Protein AF-A0A3P6TNL3-F1 (afdb_monomer)

Foldseek 3Di:
DVVVVVVVVVVVVVVVVVVVVVVVVVVVVVVVVVVLVVLVVVLVVLLVVLLVVLVVLLVLLQDPDCDPALVRLVVSLVVLVVSVVVLVVCVVSLVVSVVSLVVCVVVVRPCNVVSVVSNVVSVVSNVSSVVSSVVSNVSSVLSNLVNVLVVLLVVLLVVLVVLLVVLVVLVPDDCVPPALVRLVVSLVVLVVSVVVLVVSVVVLVVSLVSLVVSCVVPVVCNVVSVVSNVSSVVSSVVSVVSSVVSNVVSVLSNLVNVLVVVLVVVVVVVVVLVCVLVVDDDDPDPVVVVVNVVVVVVSVVVVVVCPVVLVVSLVSLVVCLVVVPPVNVVSVVSSD

pLDDT: mean 92.01, std 8.08, range [50.72, 98.56]

InterPro domains:
  IPR002017 Spectrin repeat [PF00435] (39-140)
  IPR002017 Spectrin repeat [PF00435] (145-251)
  IPR002017 Spectrin repeat [PF00435] (256-335)
  IPR018159 Spectrin/alpha-actinin [SM00150] (41-141)
  IPR018159 Spectrin/alpha-actinin [SM00150] (147-251)
  IPR018159 Spectrin/alpha-actinin [SM00150] (257-336)
  IPR018159 Spectrin/alpha-actinin [cd00176] (39-251)
  IPR018159 Spectrin/alpha-actinin [cd00176] (256-335)

Solvent-accessible surface area (backbone atoms only — not comparable to full-atom values): 18086 Å² total; per-residue (Å²): 112,71,73,60,53,53,52,52,51,52,57,49,48,56,52,49,54,52,53,49,51,50,49,52,50,51,52,51,50,51,50,51,54,51,53,51,50,53,51,49,54,51,51,51,50,56,48,51,64,47,46,56,52,44,52,59,49,32,59,66,24,68,53,85,82,48,55,94,44,46,68,50,20,51,54,51,46,59,58,46,51,51,54,54,53,53,51,63,62,42,51,62,56,53,53,50,52,51,52,52,47,52,54,43,50,73,69,66,40,97,58,40,71,59,52,50,50,55,52,50,53,48,51,50,50,54,50,52,36,53,50,38,38,51,51,38,52,52,49,42,56,47,44,43,52,51,34,47,49,49,51,56,48,50,57,48,47,53,52,48,51,56,48,39,55,50,50,53,50,62,61,66,55,86,57,93,83,57,51,54,70,57,46,53,53,50,51,53,53,47,53,54,50,56,60,60,46,54,63,50,58,51,48,51,56,48,51,43,52,48,39,55,52,47,27,68,78,38,64,91,48,30,70,63,41,51,51,56,39,47,54,51,53,50,54,51,48,52,41,53,54,49,53,49,54,42,51,55,50,50,54,54,51,41,56,50,38,51,52,54,49,52,51,52,54,51,51,50,49,51,52,48,52,51,48,57,69,69,68,62,75,86,59,94,46,71,69,48,47,53,52,50,51,52,53,50,51,52,51,51,52,53,54,58,68,46,43,65,56,54,54,47,52,45,50,50,46,52,50,46,41,72,73,64,42,95,57,34,68,65,46,50,70,71,63,108

Nearest PDB structures (foldseek):
  3edv-assembly1_A  TM=7.751E-01  e=3.351E-13  Homo sapiens
  1u4q-assembly2_B  TM=7.741E-01  e=4.642E-09  Gallus gallus
  1cun-assembly1_C  TM=8.700E-01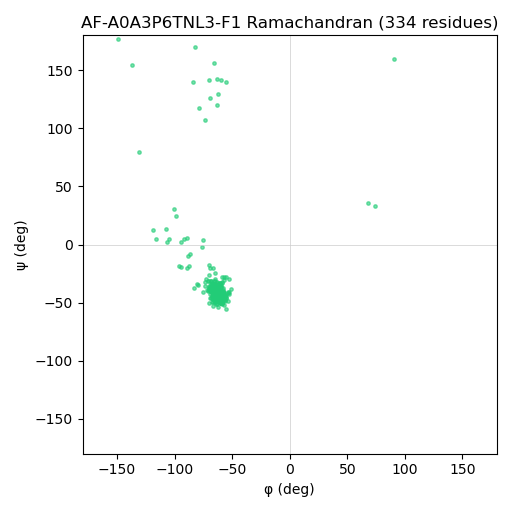  e=7.268E-08  Gallus gallus
  1u5p-assembly1_A  TM=8.954E-01  e=2.065E-06  Gallus gallus
  5j4o-assembly1_A  TM=6.747E-01  e=7.194E-07  Homo sapiens

Organism: Cylicostephanus goldi (NCBI:txid71465)

Radius of gyration: 51.16 Å; Cα contacts (8 Å, |Δi|>4): 168; chains: 1; bounding box: 102×30×184 Å

Secondary structure (DSSP, 8-state):
-HHHHHHHHHHHHHHHHHHHHHHHHHHHHHHHHHHHHHHHHHHHHHHHHHHHHHHHHHHHHT-----SSHHHHHHHHHHHHHHHHHHHHHHHHHHHHHHHHHHHHHTT-TTHHHHHHHHHHHHHHHHHHHHHHHHHHHHHHHHHHHHHHHHHHHHHHHHHHHHHHHHHHHHT---TT--HHHHHHHHHHHHHHHHHHHHHHHHHHHHHHHHHHHHHH-GGGHHHHHHHHHHHHHHHHHHHHHHHHHHHHHHHHHHHHHHHHHHHHHHHHHHHHHHHHHHPPPPSSHHHHHHHHHHHHHHHHHHHHHHHHHHHHHHHHHHHHHTT-TTHHHHHHHH-

Sequence (336 aa):
QDHQNANQIAARQVKLESAYADLVKECNRRRTQLVDAGRYHRFVRQVDDLSDWLHDKEHLASSEDYGRDLEDCVQLTEKFETVVRELAAAGERVAAVQRAQEELLRSGHPYAASIRAKGTDLNSLWTSVNEAATERQQALAGARQVHRFDQEADETLNWLGDKEATGVAMENEDLAHADLATIKVQMQRHDEFVHGMRAVEKQVAELCREAERLWTAFPNTREHLEVRKMDMEEQLKDILEGTRRHQERLQHMESLQAYFQEYRELMQWMKTMQTMMTSEQLPRDVAGCEALARRHDEYNLEMQGRKAHIDEFNRQGKQMIQSGHVLSQEINEKVR

Structure (mmCIF, N/CA/C/O backbone):
data_AF-A0A3P6TNL3-F1
#
_entry.id   AF-A0A3P6TNL3-F1
#
loop_
_atom_site.group_PDB
_atom_site.id
_atom_site.type_symbol
_atom_site.label_atom_id
_atom_site.label_alt_id
_atom_site.label_comp_id
_atom_site.label_asym_id
_atom_site.label_entity_id
_atom_site.label_seq_id
_atom_site.pdbx_PDB_ins_code
_atom_site.Cartn_x
_atom_site.Cartn_y
_atom_site.Cartn_z
_atom_site.occupancy
_atom_site.B_iso_or_equiv
_atom_site.auth_seq_id
_atom_site.auth_comp_id
_atom_site.auth_asym_id
_atom_site.auth_atom_id
_atom_site.pdbx_PDB_model_num
ATOM 1 N N . GLN A 1 1 ? -62.556 -8.047 95.608 1.00 50.72 1 GLN A N 1
ATOM 2 C CA . GLN A 1 1 ? -61.363 -8.765 95.109 1.00 50.72 1 GLN A CA 1
ATOM 3 C C . GLN A 1 1 ? -61.476 -9.083 93.615 1.00 50.72 1 GLN A C 1
ATOM 5 O O . GLN A 1 1 ? -60.519 -8.815 92.901 1.00 50.72 1 GLN A O 1
ATOM 10 N N . ASP A 1 2 ? -62.639 -9.497 93.101 1.00 56.00 2 ASP A N 1
ATOM 11 C CA . ASP A 1 2 ? -62.824 -9.791 91.662 1.00 56.00 2 ASP A CA 1
ATOM 12 C C . ASP A 1 2 ? -62.575 -8.607 90.709 1.00 56.00 2 ASP A C 1
ATOM 14 O O . ASP A 1 2 ? -61.992 -8.772 89.639 1.00 56.00 2 ASP A O 1
ATOM 18 N N . HIS A 1 3 ? -62.910 -7.383 91.125 1.00 58.66 3 HIS A N 1
ATOM 19 C CA . HIS A 1 3 ? -62.731 -6.181 90.298 1.00 58.66 3 HIS A CA 1
ATOM 20 C C . HIS A 1 3 ? -61.253 -5.769 90.097 1.00 58.66 3 HIS A C 1
ATOM 22 O O . HIS A 1 3 ? -60.910 -5.136 89.099 1.00 58.66 3 HIS A O 1
ATOM 28 N N . GLN A 1 4 ? -60.359 -6.132 91.029 1.00 62.06 4 GLN A N 1
ATOM 29 C CA . GLN A 1 4 ? -58.913 -5.879 90.908 1.00 62.06 4 GLN A CA 1
ATOM 30 C C . GLN A 1 4 ? -58.229 -6.906 89.999 1.00 62.06 4 GLN A C 1
ATOM 32 O O . GLN A 1 4 ? -57.330 -6.543 89.241 1.00 62.06 4 GLN A O 1
ATOM 37 N N . ASN A 1 5 ? -58.692 -8.159 90.019 1.00 69.12 5 ASN A N 1
ATOM 38 C CA . ASN A 1 5 ? -58.195 -9.210 89.133 1.00 69.12 5 ASN A CA 1
ATOM 39 C C . ASN A 1 5 ? -58.594 -8.947 87.672 1.00 69.12 5 ASN A C 1
ATOM 41 O O . ASN A 1 5 ? -57.755 -9.079 86.783 1.00 69.12 5 ASN A O 1
ATOM 45 N N . ALA A 1 6 ? -59.822 -8.478 87.421 1.00 75.38 6 ALA A N 1
ATOM 46 C CA . ALA A 1 6 ? -60.270 -8.076 86.084 1.00 75.38 6 ALA A CA 1
ATOM 47 C C . ALA A 1 6 ? -59.423 -6.927 85.496 1.00 75.38 6 ALA A C 1
ATOM 49 O O . ALA A 1 6 ? -58.976 -7.010 84.352 1.00 75.38 6 ALA A O 1
ATOM 50 N N . ASN A 1 7 ? -59.110 -5.899 86.297 1.00 79.00 7 ASN A N 1
ATOM 51 C CA . ASN A 1 7 ? -58.244 -4.792 85.871 1.00 79.00 7 ASN A CA 1
ATOM 52 C C . ASN A 1 7 ? -56.798 -5.238 85.591 1.00 79.00 7 ASN A C 1
ATOM 54 O O . ASN A 1 7 ? -56.177 -4.755 84.645 1.00 79.00 7 ASN A O 1
ATOM 58 N N . GLN A 1 8 ? -56.249 -6.173 86.376 1.00 80.81 8 GLN A N 1
ATOM 59 C CA . GLN A 1 8 ? -54.917 -6.732 86.112 1.00 80.81 8 GLN A CA 1
ATOM 60 C C . GLN A 1 8 ? -54.876 -7.574 84.830 1.00 80.81 8 GLN A C 1
ATOM 62 O O . GLN A 1 8 ? -53.886 -7.512 84.098 1.00 80.81 8 GLN A O 1
ATOM 67 N N . ILE A 1 9 ? -55.932 -8.339 84.541 1.00 83.12 9 ILE A N 1
ATOM 68 C CA . ILE A 1 9 ? -56.054 -9.121 83.303 1.00 83.12 9 ILE A CA 1
ATOM 69 C C . ILE A 1 9 ? -56.158 -8.183 82.094 1.00 83.12 9 ILE A C 1
ATOM 71 O O . ILE A 1 9 ? -55.394 -8.350 81.146 1.00 83.12 9 ILE A O 1
ATOM 75 N N . ALA A 1 10 ? -56.997 -7.144 82.160 1.00 85.00 10 ALA A N 1
ATOM 76 C CA . ALA A 1 10 ? -57.121 -6.146 81.096 1.00 85.00 10 ALA A CA 1
ATOM 77 C C . ALA A 1 10 ? -55.793 -5.410 80.824 1.00 85.00 10 ALA A C 1
ATOM 79 O O . ALA A 1 10 ? -55.371 -5.275 79.677 1.00 85.00 10 ALA A O 1
ATOM 80 N N . ALA A 1 11 ? -55.067 -5.003 81.872 1.00 85.69 11 ALA A N 1
ATOM 81 C CA . ALA A 1 11 ? -53.758 -4.365 81.724 1.00 85.69 11 ALA A CA 1
ATOM 82 C C . ALA A 1 11 ? -52.698 -5.300 81.107 1.00 85.69 11 ALA A C 1
ATOM 84 O O . ALA A 1 11 ? -51.833 -4.852 80.352 1.00 85.69 11 ALA A O 1
ATOM 85 N N . ARG A 1 12 ? -52.746 -6.604 81.417 1.00 88.06 12 ARG A N 1
ATOM 86 C CA . ARG A 1 12 ? -51.877 -7.614 80.789 1.00 88.06 12 ARG A CA 1
ATOM 87 C C . ARG A 1 12 ? -52.244 -7.849 79.326 1.0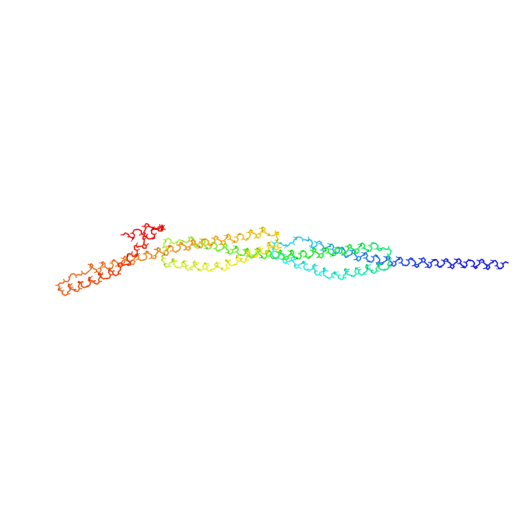0 88.06 12 ARG A C 1
ATOM 89 O O . ARG A 1 12 ? -51.335 -7.982 78.513 1.00 88.06 12 ARG A O 1
ATOM 96 N N . GLN A 1 13 ? -53.533 -7.851 78.995 1.00 90.50 13 GLN A N 1
ATOM 97 C CA . GLN A 1 13 ? -54.013 -7.990 77.623 1.00 90.50 13 GLN A CA 1
ATOM 98 C C . GLN A 1 13 ? -53.531 -6.832 76.740 1.00 90.50 13 GLN A C 1
ATOM 100 O O . GLN A 1 13 ? -52.911 -7.087 75.715 1.00 90.50 13 GLN A O 1
ATOM 105 N N . VAL A 1 14 ? -53.685 -5.579 77.181 1.00 93.38 14 VAL A N 1
ATOM 106 C CA . VAL A 1 14 ? -53.194 -4.403 76.432 1.00 93.38 14 VAL A CA 1
ATOM 107 C C . VAL A 1 14 ? -51.678 -4.463 76.211 1.00 93.38 14 VAL A C 1
ATOM 109 O O . VAL A 1 14 ? -51.189 -4.170 75.122 1.00 93.38 14 VAL A O 1
ATOM 112 N N . LYS A 1 15 ? -50.908 -4.886 77.225 1.00 93.00 15 LYS A N 1
ATOM 113 C CA . LYS A 1 15 ? -49.456 -5.085 77.075 1.00 93.00 15 LYS A CA 1
ATOM 114 C C . LYS A 1 15 ? -49.122 -6.172 76.055 1.00 93.00 15 LYS A C 1
ATOM 116 O O . LYS A 1 15 ? -48.178 -5.997 75.291 1.00 93.00 15 LYS A O 1
ATOM 121 N N . LEU A 1 16 ? -49.868 -7.277 76.048 1.00 93.06 16 LEU A N 1
ATOM 122 C CA . LEU A 1 16 ? -49.677 -8.366 75.092 1.00 93.06 16 LEU A CA 1
ATOM 123 C C . LEU A 1 16 ? -50.023 -7.926 73.664 1.00 93.06 16 LEU A C 1
ATOM 125 O O . LEU A 1 16 ? -49.259 -8.208 72.748 1.00 93.06 16 LEU A O 1
ATOM 129 N N . GLU A 1 17 ? -51.128 -7.203 73.482 1.00 94.19 17 GLU A N 1
ATOM 130 C CA . GLU A 1 17 ? -51.547 -6.649 72.190 1.00 94.19 17 GLU A CA 1
ATOM 131 C C . GLU A 1 17 ? -50.513 -5.653 71.647 1.00 94.19 17 GLU A C 1
ATOM 133 O O . GLU A 1 17 ? -50.129 -5.746 70.481 1.00 94.19 17 GLU A O 1
ATOM 138 N N . SER A 1 18 ? -49.985 -4.765 72.499 1.00 94.38 18 SER A N 1
ATOM 139 C CA . SER A 1 18 ? -48.893 -3.853 72.133 1.00 94.38 18 SER A CA 1
ATOM 140 C C . SER A 1 18 ? -47.626 -4.615 71.743 1.00 94.38 18 SER A C 1
ATOM 142 O O . SER A 1 18 ? -47.057 -4.356 70.687 1.00 94.38 18 SER A O 1
ATOM 144 N N . ALA A 1 19 ? -47.201 -5.590 72.554 1.00 93.94 19 ALA A N 1
ATOM 145 C CA . ALA A 1 19 ? -46.007 -6.384 72.271 1.00 93.94 19 ALA A CA 1
ATOM 146 C C . ALA A 1 19 ? -46.148 -7.209 70.980 1.00 93.94 19 ALA A C 1
ATOM 148 O O . ALA A 1 19 ? -45.184 -7.358 70.230 1.00 93.94 19 ALA A O 1
ATOM 149 N N . TYR A 1 20 ? -47.347 -7.725 70.694 1.00 94.56 20 TYR A N 1
ATOM 150 C CA . TYR A 1 20 ? -47.639 -8.417 69.442 1.00 94.56 20 TYR A CA 1
ATOM 151 C C . TYR A 1 20 ? -47.599 -7.461 68.245 1.00 94.56 20 TYR A C 1
ATOM 153 O O . TYR A 1 20 ? -46.989 -7.788 67.228 1.00 94.56 20 TYR A O 1
ATOM 161 N N . ALA A 1 21 ? -48.189 -6.267 68.363 1.00 95.19 21 ALA A N 1
ATOM 162 C CA . ALA A 1 21 ? -48.134 -5.247 67.318 1.00 95.19 21 ALA A CA 1
ATOM 163 C C . ALA A 1 21 ? -46.688 -4.816 67.011 1.00 95.19 21 ALA A C 1
ATOM 165 O O . ALA A 1 21 ? -46.307 -4.723 65.840 1.00 95.19 21 ALA A O 1
ATOM 166 N N . ASP A 1 22 ? -45.865 -4.633 68.047 1.00 95.38 22 ASP A N 1
ATOM 167 C CA . ASP A 1 22 ? -44.440 -4.331 67.906 1.00 95.38 22 ASP A CA 1
ATOM 168 C C . ASP A 1 22 ? -43.683 -5.485 67.238 1.00 95.38 22 ASP A C 1
ATOM 170 O O . ASP A 1 22 ? -42.918 -5.259 66.299 1.00 95.38 22 ASP A O 1
ATOM 174 N N . LEU A 1 23 ? -43.943 -6.734 67.639 1.00 94.88 23 LEU A N 1
ATOM 175 C CA . LEU A 1 23 ? -43.345 -7.908 67.003 1.00 94.88 23 LEU A CA 1
ATOM 176 C C . LEU A 1 23 ? -43.711 -7.994 65.516 1.00 94.88 23 LEU A C 1
ATOM 178 O O . LEU A 1 23 ? -42.833 -8.205 64.683 1.00 94.88 23 LEU A O 1
ATOM 182 N N . VAL A 1 24 ? -44.982 -7.787 65.156 1.00 95.81 24 VAL A N 1
ATOM 183 C CA . VAL A 1 24 ? -45.436 -7.774 63.754 1.00 95.81 24 VAL A CA 1
ATOM 184 C C . VAL A 1 24 ? -44.732 -6.670 62.964 1.00 95.81 24 VAL A C 1
ATOM 186 O O . VAL A 1 24 ? -44.291 -6.900 61.834 1.00 95.81 24 VAL A O 1
ATOM 189 N N . LYS A 1 25 ? -44.583 -5.478 63.550 1.00 95.56 25 LYS A N 1
ATOM 190 C CA . LYS A 1 25 ? -43.850 -4.365 62.940 1.00 95.56 25 LYS A CA 1
ATOM 191 C C . LYS A 1 25 ? -42.381 -4.723 62.703 1.00 95.56 25 LYS A C 1
ATOM 193 O O . LYS A 1 25 ? -41.882 -4.505 61.598 1.00 95.56 25 LYS A O 1
ATOM 198 N N . GLU A 1 26 ? -41.710 -5.321 63.684 1.00 95.44 26 GLU A N 1
ATOM 199 C CA . GLU A 1 26 ? -40.316 -5.758 63.564 1.00 95.44 26 GLU A CA 1
ATOM 200 C C . GLU A 1 26 ? -40.138 -6.895 62.549 1.00 95.44 26 GLU A C 1
ATOM 202 O O . GLU A 1 26 ? -39.224 -6.849 61.722 1.00 95.44 26 GLU A O 1
ATOM 207 N N . CYS A 1 27 ? -41.048 -7.872 62.522 1.00 95.69 27 CYS A N 1
ATOM 208 C CA . CYS A 1 27 ? -41.061 -8.930 61.512 1.00 95.69 27 CYS A CA 1
ATOM 209 C C . CYS A 1 27 ? -41.229 -8.360 60.096 1.00 95.69 27 CYS A C 1
ATOM 211 O O . CYS A 1 27 ? -40.492 -8.743 59.186 1.00 95.69 27 CYS A O 1
ATOM 213 N N . ASN A 1 28 ? -42.151 -7.412 59.903 1.00 94.88 28 ASN A N 1
ATOM 214 C CA . ASN A 1 28 ? -42.348 -6.749 58.613 1.00 94.88 28 ASN A CA 1
ATOM 215 C C . ASN A 1 28 ? -41.122 -5.925 58.202 1.00 94.88 28 ASN A C 1
ATOM 217 O O . ASN A 1 28 ? -40.692 -6.014 57.052 1.00 94.88 28 ASN A O 1
ATOM 221 N N . ARG A 1 29 ? -40.510 -5.190 59.140 1.00 94.06 29 ARG A N 1
ATOM 222 C CA . ARG A 1 29 ? -39.265 -4.444 58.907 1.00 94.06 29 ARG A CA 1
ATOM 223 C C . ARG A 1 29 ? -38.133 -5.372 58.473 1.00 94.06 29 ARG A C 1
ATOM 225 O O . ARG A 1 29 ? -37.468 -5.102 57.474 1.00 94.06 29 ARG A O 1
ATOM 232 N N . ARG A 1 30 ? -37.949 -6.494 59.177 1.00 94.69 30 ARG A N 1
ATOM 233 C CA . ARG A 1 30 ? -36.942 -7.505 58.835 1.00 94.69 30 ARG A CA 1
ATOM 234 C C . ARG A 1 30 ? -37.205 -8.118 57.462 1.00 94.69 30 ARG A C 1
ATOM 236 O O . ARG A 1 30 ? -36.260 -8.299 56.699 1.00 94.69 30 ARG A O 1
ATOM 243 N N . ARG A 1 31 ? -38.467 -8.405 57.127 1.00 94.81 31 ARG A N 1
ATOM 244 C CA . ARG A 1 31 ? -38.853 -8.919 55.805 1.00 94.81 31 ARG A CA 1
ATOM 245 C C . ARG A 1 31 ? -38.454 -7.949 54.694 1.00 94.81 31 ARG A C 1
ATOM 247 O O . ARG A 1 31 ? -37.815 -8.380 53.741 1.00 94.81 31 ARG A O 1
ATOM 254 N N . THR A 1 32 ? -38.778 -6.664 54.831 1.00 93.44 32 THR A N 1
ATOM 255 C CA . THR A 1 32 ? -38.399 -5.636 53.847 1.00 93.44 32 THR A CA 1
ATOM 256 C C . THR A 1 32 ? -36.883 -5.553 53.689 1.00 93.44 32 THR A C 1
ATOM 258 O O . THR A 1 32 ? -36.389 -5.657 52.573 1.00 93.44 32 THR A O 1
ATOM 261 N N . GLN A 1 33 ? -36.132 -5.503 54.795 1.00 92.81 33 GLN A N 1
ATOM 262 C CA . GLN A 1 33 ? -34.663 -5.475 54.758 1.00 92.81 33 GLN A CA 1
ATOM 263 C C . GLN A 1 33 ? -34.052 -6.682 54.036 1.00 92.81 33 GLN A C 1
ATOM 265 O O . GLN A 1 33 ? -33.069 -6.531 53.317 1.00 92.81 33 GLN A O 1
ATOM 270 N N . LEU A 1 34 ? -34.609 -7.883 54.225 1.00 94.25 34 LEU A N 1
ATOM 271 C CA . LEU A 1 34 ? -34.130 -9.091 53.548 1.00 94.25 34 LEU A CA 1
ATOM 272 C C . LEU A 1 34 ? -34.436 -9.070 52.046 1.00 94.25 34 LEU A C 1
ATOM 274 O O . LEU A 1 34 ? -33.600 -9.496 51.250 1.00 94.25 34 LEU A O 1
ATOM 278 N N . VAL A 1 35 ? -35.610 -8.569 51.652 1.00 94.56 35 VAL A N 1
ATOM 279 C CA . VAL A 1 35 ? -35.976 -8.409 50.237 1.00 94.56 35 VAL A CA 1
ATOM 280 C C . VAL A 1 35 ? -35.065 -7.387 49.559 1.00 94.56 35 VAL A C 1
ATOM 282 O O . VAL A 1 35 ? -34.529 -7.678 48.491 1.00 94.56 35 VAL A O 1
ATOM 285 N N . ASP A 1 36 ? -34.844 -6.240 50.197 1.00 93.06 36 ASP A N 1
ATOM 286 C CA . ASP A 1 36 ? -33.946 -5.186 49.721 1.00 93.06 36 ASP A CA 1
ATOM 287 C C . ASP A 1 36 ? -32.511 -5.712 49.580 1.00 93.06 36 ASP A C 1
ATOM 289 O O . ASP A 1 36 ? -31.915 -5.642 48.505 1.00 93.06 36 ASP A O 1
ATOM 293 N N . ALA A 1 37 ? -31.977 -6.367 50.616 1.00 94.88 37 ALA A N 1
ATOM 294 C CA . ALA A 1 37 ? -30.657 -6.993 50.553 1.00 94.88 37 ALA A CA 1
ATOM 295 C C . ALA A 1 37 ? -30.553 -8.012 49.404 1.00 94.88 37 ALA A C 1
ATOM 297 O O . ALA A 1 37 ? -29.579 -8.001 48.653 1.00 94.88 37 ALA A O 1
ATOM 298 N N . GLY A 1 38 ? -31.569 -8.861 49.216 1.00 96.25 38 GLY A N 1
ATOM 299 C CA . GLY A 1 38 ? -31.595 -9.837 48.126 1.00 96.25 38 GLY A CA 1
ATOM 300 C C . GLY A 1 38 ? -31.597 -9.194 46.736 1.00 96.25 38 GLY A C 1
ATOM 301 O O . GLY A 1 38 ? -30.894 -9.663 45.839 1.00 96.25 38 GLY A O 1
ATOM 302 N N . ARG A 1 39 ? -32.354 -8.105 46.548 1.00 95.94 39 ARG A N 1
ATOM 303 C CA . ARG A 1 39 ? -32.370 -7.345 45.290 1.00 95.94 39 ARG A CA 1
ATOM 304 C C . ARG A 1 39 ? -31.032 -6.653 45.032 1.00 95.94 39 ARG A C 1
ATOM 306 O O . ARG A 1 39 ? -30.509 -6.752 43.926 1.00 95.94 39 ARG A O 1
ATOM 313 N N . TYR A 1 40 ? -30.457 -6.025 46.055 1.00 97.12 40 TYR A N 1
ATOM 314 C CA . TYR A 1 40 ? -29.145 -5.390 45.976 1.00 97.12 40 TYR A CA 1
ATOM 315 C C . TYR A 1 40 ? -28.045 -6.384 45.603 1.00 97.12 40 TYR A C 1
ATOM 317 O O . TYR A 1 40 ? -27.321 -6.148 44.644 1.00 97.12 40 TYR A O 1
ATOM 325 N N . HIS A 1 41 ? -27.946 -7.524 46.290 1.00 97.19 41 HIS A N 1
ATOM 326 C CA . HIS A 1 41 ? -26.916 -8.517 45.979 1.00 97.19 41 HIS A CA 1
ATOM 327 C C . HIS A 1 41 ? -27.094 -9.144 44.592 1.00 97.19 41 HIS A C 1
ATOM 329 O O . HIS A 1 41 ? -26.103 -9.464 43.942 1.00 97.19 41 HIS A O 1
ATOM 335 N N . ARG A 1 42 ? -28.337 -9.278 44.106 1.00 97.06 42 ARG A N 1
ATOM 336 C CA . ARG A 1 42 ? -28.593 -9.695 42.721 1.00 97.06 42 ARG A CA 1
ATOM 337 C C . ARG A 1 42 ? -28.058 -8.671 41.722 1.00 97.06 42 ARG A C 1
ATOM 339 O O . ARG A 1 42 ? -27.375 -9.070 40.788 1.00 97.06 42 ARG A O 1
ATOM 346 N N . PHE A 1 43 ? -28.342 -7.387 41.938 1.00 97.81 43 PHE A N 1
ATOM 347 C CA . PHE A 1 43 ? -27.816 -6.303 41.108 1.00 97.81 43 PHE A CA 1
ATOM 348 C C . PHE A 1 43 ? -26.284 -6.270 41.132 1.00 97.81 43 PHE A C 1
ATOM 350 O O . PHE A 1 43 ? -25.666 -6.260 40.076 1.00 97.81 43 PHE A O 1
ATOM 357 N N . VAL A 1 44 ? -25.674 -6.328 42.321 1.00 97.94 44 VAL A N 1
ATOM 358 C CA . VAL A 1 44 ? -24.212 -6.332 42.476 1.00 97.94 44 VAL A CA 1
ATOM 359 C C . VAL A 1 44 ? -23.585 -7.483 41.701 1.00 97.94 44 VAL A C 1
ATOM 361 O O . VAL A 1 44 ? -22.676 -7.243 40.923 1.00 97.94 44 VAL A O 1
ATOM 364 N N . ARG A 1 45 ? -24.119 -8.702 41.831 1.00 97.94 45 ARG A N 1
ATOM 365 C CA . ARG A 1 45 ? -23.620 -9.853 41.075 1.00 97.94 45 ARG A CA 1
ATOM 366 C C . ARG A 1 45 ? -23.734 -9.652 39.563 1.00 97.94 45 ARG A C 1
ATOM 368 O O . ARG A 1 45 ? -22.805 -9.977 38.845 1.00 97.94 45 ARG A O 1
ATOM 375 N N . GLN A 1 46 ? -24.855 -9.116 39.079 1.00 97.50 46 GLN A N 1
ATOM 376 C CA . GLN A 1 46 ? -25.027 -8.839 37.649 1.00 97.50 46 GLN A CA 1
ATOM 377 C C . GLN A 1 46 ? -24.045 -7.784 37.130 1.00 97.50 46 GLN A C 1
ATOM 379 O O . GLN A 1 46 ? -23.605 -7.896 35.990 1.00 97.50 46 GLN A O 1
ATOM 384 N N . VAL A 1 47 ? -23.729 -6.772 37.945 1.00 98.31 47 VAL A N 1
ATOM 385 C CA . VAL A 1 47 ? -22.697 -5.780 37.628 1.00 98.31 47 VAL A CA 1
ATOM 386 C C . VAL A 1 47 ? -21.328 -6.444 37.600 1.00 98.31 47 VAL A C 1
ATOM 388 O O . VAL A 1 47 ? -20.657 -6.338 36.588 1.00 98.31 47 VAL A O 1
ATOM 391 N N . ASP A 1 48 ? -20.949 -7.158 38.660 1.00 97.94 48 ASP A N 1
ATOM 392 C CA . ASP A 1 48 ? -19.621 -7.762 38.790 1.00 97.94 48 ASP A CA 1
ATOM 393 C C . ASP A 1 48 ? -19.375 -8.800 37.669 1.00 97.94 48 ASP A C 1
ATOM 395 O O . ASP A 1 48 ? -18.385 -8.692 36.951 1.00 97.94 48 ASP A O 1
ATOM 399 N N . ASP A 1 49 ? -20.335 -9.702 37.402 1.00 97.62 49 ASP A N 1
ATOM 400 C CA . ASP A 1 49 ? -20.257 -10.695 36.312 1.00 97.62 49 ASP A CA 1
ATOM 401 C C . ASP A 1 49 ? -20.101 -10.028 34.922 1.00 97.62 49 ASP A C 1
ATOM 403 O O . ASP A 1 49 ? -19.507 -10.596 34.003 1.00 97.62 49 ASP A O 1
ATOM 407 N N . LEU A 1 50 ? -20.691 -8.841 34.725 1.00 97.88 50 LEU A N 1
ATOM 408 C CA . LEU A 1 50 ? -20.592 -8.096 33.469 1.00 97.88 50 LEU A CA 1
ATOM 409 C C . LEU A 1 50 ? -19.302 -7.274 33.393 1.00 97.88 50 LEU A C 1
ATOM 411 O O . LEU A 1 50 ? -18.718 -7.193 32.319 1.00 97.88 50 LEU A O 1
ATOM 415 N N . SER A 1 51 ? -18.854 -6.696 34.506 1.00 98.25 51 SER A N 1
ATOM 416 C CA . SER A 1 51 ? -17.594 -5.961 34.614 1.00 98.25 51 SER A CA 1
ATOM 417 C C . SER A 1 51 ? -16.391 -6.863 34.356 1.00 98.25 51 SER A C 1
ATOM 419 O O . SER A 1 51 ? -15.537 -6.488 33.560 1.00 98.25 51 SER A O 1
ATOM 421 N N . ASP A 1 52 ? -16.358 -8.063 34.941 1.00 98.38 52 ASP A N 1
ATOM 422 C CA . ASP A 1 52 ? -15.289 -9.039 34.698 1.00 98.38 52 ASP A CA 1
ATOM 423 C C . ASP A 1 52 ? -15.213 -9.397 33.206 1.00 98.38 52 ASP A C 1
ATOM 425 O O . ASP A 1 52 ? -14.158 -9.313 32.580 1.00 98.38 52 ASP A O 1
ATOM 429 N N . TRP A 1 53 ? -16.367 -9.691 32.599 1.00 98.44 53 TRP A N 1
ATOM 430 C CA . TRP A 1 53 ? -16.446 -9.967 31.166 1.00 98.44 53 TRP A CA 1
ATOM 431 C C . TRP A 1 53 ? -16.011 -8.770 30.310 1.00 98.44 53 TRP A C 1
ATOM 433 O O . TRP A 1 53 ? -15.366 -8.956 29.280 1.00 98.44 53 TRP A O 1
ATOM 443 N N . LEU A 1 54 ? -16.355 -7.541 30.707 1.00 98.50 54 LEU A N 1
ATOM 444 C CA . LEU A 1 54 ? -15.947 -6.339 29.982 1.00 98.50 54 LEU A CA 1
ATOM 445 C C . LEU A 1 54 ? -14.445 -6.095 30.066 1.00 98.50 54 LEU A C 1
ATOM 447 O O . LEU A 1 54 ? -13.870 -5.737 29.046 1.00 98.50 54 LEU A O 1
ATOM 451 N N . HIS A 1 55 ? -13.805 -6.339 31.208 1.00 98.44 55 HIS A N 1
ATOM 452 C CA . HIS A 1 55 ? -12.349 -6.241 31.322 1.00 98.44 55 HIS A CA 1
ATOM 453 C C . HIS A 1 55 ? -11.624 -7.262 30.436 1.00 98.44 55 HIS A C 1
ATOM 455 O O . HIS A 1 55 ? -10.628 -6.920 29.796 1.00 98.44 55 HIS A O 1
ATOM 461 N N . ASP A 1 56 ? -12.153 -8.482 30.301 1.00 98.00 56 ASP A N 1
ATOM 462 C CA . ASP A 1 56 ? -11.611 -9.453 29.344 1.00 98.00 56 ASP A CA 1
ATOM 463 C C . ASP A 1 56 ? -11.708 -8.931 27.898 1.00 98.00 56 ASP A C 1
ATOM 465 O O . ASP A 1 56 ? -10.778 -9.086 27.102 1.00 98.00 56 ASP A O 1
ATOM 469 N N . LYS A 1 57 ? -12.831 -8.291 27.536 1.00 98.12 57 LYS A N 1
ATOM 470 C CA . LYS A 1 57 ? -13.011 -7.691 26.201 1.00 98.12 57 LYS A CA 1
ATOM 471 C C . LYS A 1 57 ? -12.140 -6.458 26.000 1.00 98.12 57 LYS A C 1
ATOM 473 O O . LYS A 1 57 ? -11.603 -6.299 24.910 1.00 98.12 57 LYS A O 1
ATOM 478 N N . GLU A 1 58 ? -11.962 -5.643 27.032 1.00 97.56 58 GLU A N 1
ATOM 479 C CA . GLU A 1 58 ? -11.055 -4.497 27.048 1.00 97.56 58 GLU A CA 1
ATOM 480 C C . GLU A 1 58 ? -9.632 -4.933 26.711 1.00 97.56 58 GLU A C 1
ATOM 482 O O . GLU A 1 58 ? -9.019 -4.389 25.803 1.00 97.56 58 GLU A O 1
ATOM 487 N N . HIS A 1 59 ? -9.134 -5.991 27.357 1.00 97.19 59 HIS A N 1
ATOM 488 C CA . HIS A 1 59 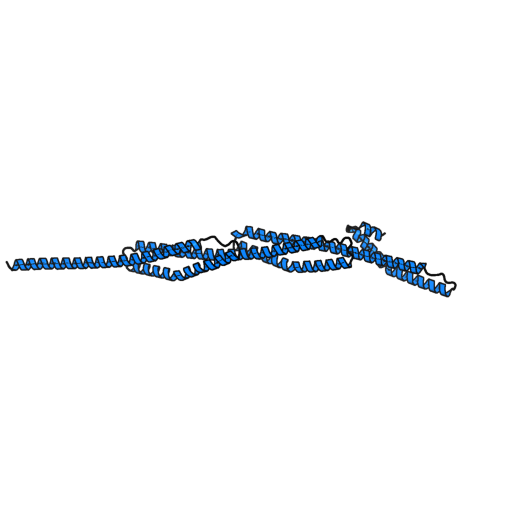? -7.804 -6.526 27.076 1.00 97.19 59 HIS A CA 1
ATOM 489 C C . HIS A 1 59 ? -7.645 -6.961 25.608 1.00 97.19 59 HIS A C 1
ATOM 491 O O . HIS A 1 59 ? -6.603 -6.737 24.994 1.00 97.19 59 HIS A O 1
ATOM 497 N N . LEU A 1 60 ? -8.673 -7.585 25.020 1.00 97.19 60 LEU A N 1
ATOM 498 C CA . LEU A 1 60 ? -8.660 -7.963 23.601 1.00 97.19 60 LEU A CA 1
ATOM 499 C C . LEU A 1 60 ? -8.744 -6.743 22.668 1.00 97.19 60 LEU A C 1
ATOM 501 O O . LEU A 1 60 ? -8.134 -6.754 21.597 1.00 97.19 60 LEU A O 1
ATOM 505 N N . ALA A 1 61 ? -9.499 -5.714 23.060 1.00 97.88 61 ALA A N 1
ATOM 506 C CA . ALA A 1 61 ? -9.665 -4.465 22.323 1.00 97.88 61 ALA A CA 1
ATOM 507 C C . ALA A 1 61 ? -8.421 -3.565 22.384 1.00 97.88 61 ALA A C 1
ATOM 509 O O . ALA A 1 61 ? -8.142 -2.873 21.417 1.00 97.88 61 ALA A O 1
ATOM 510 N N . SER A 1 62 ? -7.639 -3.633 23.458 1.00 96.44 62 SER A N 1
ATOM 511 C CA . SER A 1 62 ? -6.421 -2.833 23.656 1.00 96.44 62 SER A CA 1
ATOM 512 C C . SER A 1 62 ? -5.150 -3.486 23.108 1.00 96.44 62 SER A C 1
ATOM 514 O O . SER A 1 62 ? -4.049 -2.993 23.334 1.00 96.44 62 SER A O 1
ATOM 516 N N . SER A 1 63 ? -5.264 -4.624 22.421 1.00 96.94 63 SER A N 1
ATOM 517 C CA . SER A 1 63 ? -4.116 -5.228 21.745 1.00 96.94 63 SER A CA 1
ATOM 518 C C . SER A 1 63 ? -3.598 -4.291 20.644 1.00 96.94 63 SER A C 1
ATOM 520 O O . SER A 1 63 ? -4.385 -3.667 19.935 1.00 96.94 63 SER A O 1
ATOM 522 N N . GLU A 1 64 ? -2.279 -4.232 20.469 1.00 95.75 64 GLU A N 1
ATOM 523 C CA . GLU A 1 64 ? -1.602 -3.509 19.378 1.00 95.75 64 GLU A CA 1
ATOM 524 C C . GLU A 1 64 ? -1.002 -4.472 18.337 1.00 95.75 64 GLU A C 1
ATOM 526 O O . GLU A 1 64 ? -0.192 -4.082 17.503 1.00 95.75 64 GLU A O 1
ATOM 531 N N . ASP A 1 65 ? -1.385 -5.752 18.381 1.00 97.19 65 ASP A N 1
ATOM 532 C CA . ASP A 1 65 ? -1.019 -6.713 17.342 1.00 97.19 65 ASP A CA 1
ATOM 533 C C . ASP A 1 65 ? -1.934 -6.522 16.128 1.00 97.19 65 ASP A C 1
ATOM 535 O O . ASP A 1 65 ? -3.161 -6.681 16.236 1.00 97.19 65 ASP A O 1
ATOM 539 N N . TYR A 1 66 ? -1.328 -6.163 14.997 1.00 96.50 66 TYR A N 1
ATOM 540 C CA . TYR A 1 66 ? -1.995 -5.911 13.720 1.00 96.50 66 TYR A CA 1
ATOM 541 C C . TYR A 1 66 ? -1.582 -6.897 12.620 1.00 96.50 66 TYR A C 1
ATOM 543 O O . TYR A 1 66 ? -2.053 -6.769 11.490 1.00 96.50 66 TYR A O 1
ATOM 551 N N . GLY A 1 67 ? -0.772 -7.903 12.958 1.00 96.50 67 GLY A N 1
ATOM 552 C CA . GLY A 1 67 ? -0.215 -8.856 12.006 1.00 96.50 67 GLY A CA 1
ATOM 553 C C . GLY A 1 67 ? 1.137 -8.406 11.455 1.00 96.50 67 GLY A C 1
ATOM 554 O O . GLY A 1 67 ? 1.517 -7.239 11.526 1.00 96.50 67 GLY A O 1
ATOM 555 N N . ARG A 1 68 ? 1.893 -9.374 10.935 1.00 95.56 68 ARG A N 1
ATOM 556 C CA . ARG A 1 68 ? 3.194 -9.151 10.277 1.00 95.56 68 ARG A CA 1
ATOM 557 C C . ARG A 1 68 ? 3.078 -9.048 8.756 1.00 95.56 68 ARG A C 1
ATOM 559 O O . ARG A 1 68 ? 3.996 -8.551 8.117 1.00 95.56 68 ARG A O 1
ATOM 566 N N . ASP A 1 69 ? 1.972 -9.527 8.198 1.00 96.94 69 ASP A N 1
ATOM 567 C CA . ASP A 1 69 ? 1.659 -9.523 6.775 1.00 96.94 69 ASP A CA 1
ATOM 568 C C . ASP A 1 69 ? 0.138 -9.423 6.558 1.00 96.94 69 ASP A C 1
ATOM 570 O O . ASP A 1 69 ? -0.658 -9.389 7.506 1.00 96.94 69 ASP A O 1
ATOM 574 N N . LEU A 1 70 ? -0.271 -9.346 5.289 1.00 97.56 70 LEU A N 1
ATOM 575 C CA . LEU A 1 70 ? -1.672 -9.182 4.915 1.00 97.56 70 LEU A CA 1
ATOM 576 C C . LEU A 1 70 ? -2.545 -10.358 5.375 1.00 97.56 70 LEU A C 1
ATOM 578 O O . LEU A 1 70 ? -3.688 -10.137 5.781 1.00 97.56 70 LEU A O 1
ATOM 582 N N . GLU A 1 71 ? -2.035 -11.588 5.307 1.00 97.69 71 GLU A N 1
ATOM 583 C CA . GLU A 1 71 ? -2.793 -12.784 5.676 1.00 97.69 71 GLU A CA 1
ATOM 584 C C . GLU A 1 71 ? -3.062 -12.801 7.183 1.00 97.69 71 GLU A C 1
ATOM 586 O O . GLU A 1 71 ? -4.216 -12.918 7.610 1.00 97.69 71 GLU A O 1
ATOM 591 N N . ASP A 1 72 ? -2.024 -12.584 7.989 1.00 98.12 72 ASP A N 1
ATOM 592 C CA . ASP A 1 72 ? -2.132 -12.521 9.442 1.00 98.12 72 ASP A CA 1
ATOM 593 C C . ASP A 1 72 ? -3.051 -11.369 9.885 1.00 98.12 72 ASP A C 1
ATOM 595 O O . ASP A 1 72 ? -3.907 -11.553 10.758 1.00 98.12 72 ASP A O 1
ATOM 599 N N . CYS A 1 73 ? -2.951 -10.198 9.245 1.00 98.31 73 CYS A N 1
ATOM 600 C CA . CYS A 1 73 ? -3.818 -9.049 9.518 1.00 98.31 73 CYS A CA 1
ATOM 601 C C . CYS A 1 73 ? -5.302 -9.357 9.233 1.00 98.31 73 CYS A C 1
ATOM 603 O O . CYS A 1 73 ? -6.192 -8.997 10.015 1.00 98.31 73 CYS A O 1
ATOM 605 N N . VAL A 1 74 ? -5.592 -10.070 8.137 1.00 98.00 74 VAL A N 1
ATOM 606 C CA . VAL A 1 74 ? -6.954 -10.520 7.804 1.00 98.00 74 VAL A CA 1
ATOM 607 C C . VAL A 1 74 ? -7.471 -11.499 8.857 1.00 98.00 74 VAL A C 1
ATOM 609 O O . VAL A 1 74 ? -8.578 -11.307 9.363 1.00 98.00 74 VAL A O 1
ATOM 612 N N . GLN A 1 75 ? -6.667 -12.483 9.265 1.00 98.12 75 GLN A N 1
ATOM 613 C CA . GLN A 1 75 ? -7.065 -13.433 10.308 1.00 98.12 75 GLN A CA 1
ATOM 614 C C . GLN A 1 75 ? -7.335 -12.746 11.655 1.00 98.12 75 GLN A C 1
ATOM 616 O O . GLN A 1 75 ? -8.286 -13.098 12.359 1.00 98.12 75 GLN A O 1
ATOM 621 N N . LEU A 1 76 ? -6.510 -11.768 12.040 1.00 98.06 76 LEU A N 1
ATOM 622 C CA . LEU A 1 76 ? -6.725 -10.971 13.250 1.00 98.06 76 LEU A CA 1
ATOM 623 C C . LEU A 1 76 ? -8.013 -10.149 13.160 1.00 98.06 76 LEU A C 1
ATOM 625 O O . LEU A 1 76 ? -8.769 -10.103 14.132 1.00 98.06 76 LEU A O 1
ATOM 629 N N . THR A 1 77 ? -8.295 -9.567 11.993 1.00 98.00 77 THR A N 1
ATOM 630 C CA . THR A 1 77 ? -9.536 -8.826 11.735 1.00 98.00 77 THR A CA 1
ATOM 631 C C . THR A 1 77 ? -10.758 -9.725 11.919 1.00 98.00 77 THR A C 1
ATOM 633 O O . THR A 1 77 ? -11.649 -9.386 12.694 1.00 98.00 77 THR A O 1
ATOM 636 N N . GLU A 1 78 ? -10.782 -10.908 11.302 1.00 97.44 78 GLU A N 1
ATOM 637 C CA . GLU A 1 78 ? -11.896 -11.863 11.418 1.00 97.44 78 GLU A CA 1
ATOM 638 C C . GLU A 1 78 ? -12.115 -12.345 12.861 1.00 97.44 78 GLU A C 1
ATOM 640 O O . GLU A 1 78 ? -13.252 -12.429 13.346 1.00 97.44 78 GLU A O 1
ATOM 645 N N . LYS A 1 79 ? -11.024 -12.627 13.586 1.00 96.62 79 LYS A N 1
ATOM 646 C CA . LYS A 1 79 ? -11.088 -12.965 15.016 1.00 96.62 79 LYS A CA 1
ATOM 647 C C . LYS A 1 79 ? -11.686 -11.810 15.817 1.00 96.62 79 LYS A C 1
ATOM 649 O O . LYS A 1 79 ? -12.562 -12.036 16.654 1.00 96.62 79 LYS A O 1
ATOM 654 N N . PHE A 1 80 ? -11.260 -10.579 15.543 1.00 98.31 80 PHE A N 1
ATOM 655 C CA . PHE A 1 80 ? -11.729 -9.400 16.263 1.00 98.31 80 PHE A CA 1
ATOM 656 C C . PHE A 1 80 ? -13.184 -9.033 15.941 1.00 98.31 80 PHE A C 1
ATOM 658 O O . PHE A 1 80 ? -13.919 -8.611 16.832 1.00 98.31 80 PHE A O 1
ATOM 665 N N . GLU A 1 81 ? -13.671 -9.297 14.726 1.00 97.81 81 GLU A N 1
ATOM 666 C CA . GLU A 1 81 ? -15.094 -9.142 14.397 1.00 97.81 81 GLU A CA 1
ATOM 667 C C . GLU A 1 81 ? -16.002 -9.977 15.310 1.00 97.81 81 GLU A C 1
ATOM 669 O O . GLU A 1 81 ? -17.130 -9.577 15.602 1.00 97.81 81 GLU A O 1
ATOM 674 N N . THR A 1 82 ? -15.522 -11.123 15.799 1.00 97.50 82 THR A N 1
ATOM 675 C CA . THR A 1 82 ? -16.267 -11.923 16.780 1.00 97.50 82 THR A CA 1
ATOM 676 C C . THR A 1 82 ? -16.429 -11.164 18.097 1.00 97.50 82 THR A C 1
ATOM 678 O O . THR A 1 82 ? -17.538 -11.105 18.624 1.00 97.50 82 THR A O 1
ATOM 681 N N . VAL A 1 83 ? -15.376 -10.493 18.575 1.00 97.38 83 VAL A N 1
ATOM 682 C CA . VAL A 1 83 ? -15.423 -9.633 19.771 1.00 97.38 83 VAL A CA 1
ATOM 683 C C . VAL A 1 83 ? -16.408 -8.478 19.573 1.00 97.38 83 VAL A C 1
ATOM 685 O O . VAL A 1 83 ? -17.236 -8.222 20.444 1.00 97.38 83 VAL A O 1
ATOM 688 N N . VAL A 1 84 ? -16.386 -7.828 18.406 1.00 98.12 84 VAL A N 1
ATOM 689 C CA . VAL A 1 84 ? -17.311 -6.728 18.078 1.00 98.12 84 VAL A CA 1
ATOM 690 C C . VAL A 1 84 ? -18.771 -7.199 18.084 1.00 98.12 84 VAL A C 1
ATOM 692 O O . VAL A 1 84 ? -19.637 -6.527 18.645 1.00 98.12 84 VAL A O 1
ATOM 695 N N . ARG A 1 85 ? -19.066 -8.377 17.516 1.00 98.19 85 ARG A N 1
ATOM 696 C CA . ARG A 1 85 ? -20.424 -8.957 17.543 1.00 98.19 85 ARG A CA 1
ATOM 697 C C . ARG A 1 85 ? -20.873 -9.300 18.963 1.00 98.19 85 ARG A C 1
ATOM 699 O O . ARG A 1 85 ? -22.030 -9.069 19.312 1.00 98.19 85 ARG A O 1
ATOM 706 N N . GLU A 1 86 ? -19.975 -9.840 19.782 1.00 97.75 86 GLU A N 1
ATOM 707 C CA . GLU A 1 86 ? -20.258 -10.141 21.186 1.00 97.75 86 GLU A CA 1
ATOM 708 C C . GLU A 1 86 ? -20.543 -8.875 22.003 1.00 97.75 86 GLU A C 1
ATOM 710 O O . GLU A 1 86 ? -21.496 -8.862 22.784 1.00 97.75 86 GLU A O 1
ATOM 715 N N . LEU A 1 87 ? -19.776 -7.798 21.791 1.00 98.12 87 LEU A N 1
ATOM 716 C CA . LEU A 1 87 ? -20.048 -6.486 22.383 1.00 98.12 87 LEU A CA 1
ATOM 717 C C . LEU A 1 87 ? -21.420 -5.974 21.940 1.00 98.12 87 LEU A C 1
ATOM 719 O O . LEU A 1 87 ? -22.261 -5.690 22.788 1.00 98.12 87 LEU A O 1
ATOM 723 N N . ALA A 1 88 ? -21.725 -5.971 20.642 1.00 97.50 88 ALA A N 1
ATOM 724 C CA . ALA A 1 88 ? -23.039 -5.546 20.156 1.00 97.50 88 ALA A CA 1
ATOM 725 C C . ALA A 1 88 ? -24.199 -6.309 20.834 1.00 97.50 88 ALA A C 1
ATOM 727 O O . ALA A 1 88 ? -25.191 -5.702 21.243 1.00 97.50 88 ALA A O 1
ATOM 728 N N . ALA A 1 89 ? -24.058 -7.625 21.030 1.00 96.56 89 ALA A N 1
ATOM 729 C CA . ALA A 1 89 ? -25.049 -8.441 21.734 1.00 96.56 89 ALA A CA 1
ATOM 730 C C . ALA A 1 89 ? -25.124 -8.149 23.248 1.00 96.56 89 ALA A C 1
ATOM 732 O O . ALA A 1 89 ? -26.193 -8.265 23.854 1.00 96.56 89 ALA A O 1
ATOM 733 N N . ALA A 1 90 ? -24.013 -7.758 23.878 1.00 96.94 90 ALA A N 1
ATOM 734 C CA . ALA A 1 90 ? -23.965 -7.411 25.297 1.00 96.94 90 ALA A CA 1
ATOM 735 C C . ALA A 1 90 ? -24.681 -6.093 25.634 1.00 96.94 90 ALA A C 1
ATOM 737 O O . ALA A 1 90 ? -25.066 -5.906 26.790 1.00 96.94 90 ALA A O 1
ATOM 738 N N . GLY A 1 91 ? -24.945 -5.227 24.649 1.00 97.00 91 GLY A N 1
ATOM 739 C CA . GLY A 1 91 ? -25.661 -3.963 24.853 1.00 97.00 91 GLY A CA 1
ATOM 740 C C . GLY A 1 91 ? -27.013 -4.127 25.564 1.00 97.00 91 GLY A C 1
ATOM 741 O O . GLY A 1 91 ? -27.316 -3.380 26.494 1.00 97.00 91 GLY A O 1
ATOM 742 N N . GLU A 1 92 ? -27.793 -5.162 25.230 1.00 96.75 92 GLU A N 1
ATOM 743 C CA . GLU A 1 92 ? -29.076 -5.426 25.909 1.00 96.75 92 GLU A CA 1
ATOM 744 C C . GLU A 1 92 ? -28.879 -5.861 27.371 1.00 96.75 92 GLU A C 1
ATOM 746 O O . GLU A 1 92 ? -29.672 -5.509 28.247 1.00 96.75 92 GLU A O 1
ATOM 751 N N . ARG A 1 93 ? -27.796 -6.594 27.671 1.00 96.44 93 ARG A N 1
ATOM 752 C CA . ARG A 1 93 ? -27.461 -6.990 29.048 1.00 96.44 93 ARG A CA 1
ATOM 753 C C . ARG A 1 93 ? -27.103 -5.767 29.888 1.00 96.44 93 ARG A C 1
ATOM 755 O O . ARG A 1 93 ? -27.600 -5.646 31.006 1.00 96.44 93 ARG A O 1
ATOM 762 N N . VAL A 1 94 ? -26.304 -4.849 29.342 1.00 97.69 94 VAL A N 1
ATOM 763 C CA . VAL A 1 94 ? -25.960 -3.570 29.989 1.00 97.69 94 VAL A CA 1
ATOM 764 C C . VAL A 1 94 ? -27.231 -2.758 30.254 1.00 97.69 94 VAL A C 1
ATOM 766 O O . VAL A 1 94 ? -27.475 -2.348 31.390 1.00 97.69 94 VAL A O 1
ATOM 769 N N . ALA A 1 95 ? -28.104 -2.620 29.252 1.00 97.38 95 ALA A N 1
ATOM 770 C CA . ALA A 1 95 ? -29.376 -1.908 29.384 1.00 97.38 95 ALA A CA 1
ATOM 771 C C . ALA A 1 95 ? -30.321 -2.554 30.417 1.00 97.38 95 ALA A C 1
ATOM 773 O O . ALA A 1 95 ? -31.067 -1.868 31.121 1.00 97.38 95 ALA A O 1
ATOM 774 N N . ALA A 1 96 ? -30.317 -3.884 30.547 1.00 96.81 96 ALA A N 1
ATOM 775 C CA . ALA A 1 96 ? -31.073 -4.583 31.585 1.00 96.81 96 ALA A CA 1
ATOM 776 C C . ALA A 1 96 ? -30.545 -4.279 32.999 1.00 96.81 96 ALA A C 1
ATOM 778 O O . ALA A 1 96 ? -31.345 -4.036 33.905 1.00 96.81 96 ALA A O 1
ATOM 779 N N . VAL A 1 97 ? -29.221 -4.241 33.189 1.00 97.38 97 VAL A N 1
ATOM 780 C CA . VAL A 1 97 ? -28.600 -3.876 34.476 1.00 97.38 97 VAL A CA 1
ATOM 781 C C . VAL A 1 97 ? -28.885 -2.414 34.833 1.00 97.38 97 VAL A C 1
ATOM 783 O O . VAL A 1 97 ? -29.226 -2.129 35.981 1.00 97.38 97 VAL A O 1
ATOM 786 N N . GLN A 1 98 ? -28.843 -1.503 33.858 1.00 96.94 98 GLN A N 1
ATOM 787 C CA . GLN A 1 98 ? -29.204 -0.092 34.048 1.00 96.94 98 GLN A CA 1
ATOM 788 C C . GLN A 1 98 ? -30.675 0.078 34.461 1.00 96.94 98 GLN A C 1
ATOM 790 O O . GLN A 1 98 ? -30.966 0.763 35.440 1.00 96.94 98 GLN A O 1
ATOM 795 N N . ARG A 1 99 ? -31.614 -0.627 33.813 1.00 97.44 99 ARG A N 1
ATOM 796 C CA . ARG A 1 99 ? -33.030 -0.629 34.234 1.00 97.44 99 ARG A CA 1
ATOM 797 C C . ARG A 1 99 ? -33.210 -1.140 35.667 1.00 97.44 99 ARG A C 1
ATOM 799 O O . ARG A 1 99 ? -33.977 -0.562 36.435 1.00 97.44 99 ARG A O 1
ATOM 806 N N . ALA A 1 100 ? -32.492 -2.199 36.050 1.00 95.75 100 ALA A N 1
ATOM 807 C CA . ALA A 1 100 ? -32.522 -2.715 37.419 1.00 95.75 100 ALA A CA 1
ATOM 808 C C . ALA A 1 100 ? -31.954 -1.698 38.429 1.00 95.75 100 ALA A C 1
ATOM 810 O O . ALA A 1 100 ? -32.509 -1.530 39.517 1.00 95.75 100 ALA A O 1
ATOM 811 N N . GLN A 1 101 ? -30.886 -0.984 38.061 1.00 98.00 101 GLN A N 1
ATOM 812 C CA . GLN A 1 101 ? -30.316 0.103 38.856 1.00 98.00 101 GLN A CA 1
ATOM 813 C C . GLN A 1 101 ? -31.350 1.210 39.104 1.00 98.00 101 GLN A C 1
ATOM 815 O O . GLN A 1 101 ? -31.564 1.618 40.248 1.00 98.00 101 GLN A O 1
ATOM 820 N N . GLU A 1 102 ? -32.013 1.680 38.047 1.00 97.25 102 GLU A N 1
ATOM 821 C CA . GLU A 1 102 ? -33.033 2.729 38.116 1.00 97.25 102 GLU A CA 1
ATOM 822 C C . GLU A 1 102 ? -34.224 2.316 38.982 1.00 97.25 102 GLU A C 1
ATOM 824 O O . GLU A 1 102 ? -34.692 3.106 39.806 1.00 97.25 102 GLU A O 1
ATOM 829 N N . GLU A 1 103 ? -34.694 1.071 38.850 1.00 96.31 103 GLU A N 1
ATOM 830 C CA . GLU A 1 103 ? -35.786 0.546 39.670 1.00 96.31 103 GLU A CA 1
ATOM 831 C C . GLU A 1 103 ? -35.432 0.584 41.165 1.00 96.31 103 GLU A C 1
ATOM 833 O O . GLU A 1 103 ? -36.240 1.047 41.978 1.00 96.31 103 GLU A O 1
ATOM 838 N N . LEU A 1 104 ? -34.216 0.160 41.527 1.00 96.19 104 LEU A N 1
ATOM 839 C CA . LEU A 1 104 ? -33.737 0.185 42.910 1.00 96.19 104 LEU A CA 1
ATOM 840 C C . LEU A 1 104 ? -33.579 1.614 43.440 1.00 96.19 104 LEU A C 1
ATOM 842 O O . LEU A 1 104 ? -33.942 1.909 44.579 1.00 96.19 104 LEU A O 1
ATOM 846 N N . LEU A 1 105 ? -33.065 2.535 42.627 1.00 97.06 105 LEU A N 1
ATOM 847 C CA . LEU A 1 105 ? -32.944 3.935 43.034 1.00 97.06 105 LEU A CA 1
ATOM 848 C C . LEU A 1 105 ? -34.324 4.576 43.238 1.00 97.06 105 LEU A C 1
ATOM 850 O O . LEU A 1 105 ? -34.536 5.273 44.233 1.00 97.06 105 LEU A O 1
ATOM 854 N N . ARG A 1 106 ? -35.284 4.292 42.350 1.00 95.88 106 ARG A N 1
ATOM 855 C CA . ARG A 1 106 ? -36.660 4.797 42.438 1.00 95.88 106 ARG A CA 1
ATOM 856 C C . ARG A 1 106 ? -37.403 4.267 43.663 1.00 95.88 106 ARG A C 1
ATOM 858 O O . ARG A 1 106 ? -38.264 4.966 44.191 1.00 95.88 106 ARG A O 1
ATOM 865 N N . SER A 1 107 ? -37.072 3.066 44.140 1.00 93.12 107 SER A N 1
ATOM 866 C CA . SER A 1 107 ? -37.666 2.511 45.360 1.00 93.12 107 SER A CA 1
ATOM 867 C C . SER A 1 107 ? -37.114 3.125 46.653 1.00 93.12 107 SER A C 1
ATOM 869 O O . SER A 1 107 ? -37.552 2.728 47.730 1.00 93.12 107 SER A O 1
ATOM 871 N N . GLY A 1 108 ? -36.149 4.053 46.581 1.00 92.50 108 GLY A N 1
ATOM 872 C CA . GLY A 1 108 ? -35.507 4.633 47.764 1.00 92.50 108 GLY A CA 1
ATOM 873 C C . GLY A 1 108 ? -34.646 3.623 48.528 1.00 92.50 108 GLY A C 1
ATOM 874 O O . GLY A 1 108 ? -34.629 3.635 49.757 1.00 92.50 108 GLY A O 1
ATOM 875 N N . HIS A 1 109 ? -33.974 2.715 47.809 1.00 94.75 109 HIS A N 1
ATOM 876 C CA . HIS A 1 109 ? -33.238 1.597 48.400 1.00 94.75 109 HIS A CA 1
ATOM 877 C C . HIS A 1 109 ? -32.184 2.044 49.441 1.00 94.75 109 HIS A C 1
ATOM 879 O O . HIS A 1 109 ? -31.433 2.985 49.170 1.00 94.75 109 HIS A O 1
ATOM 885 N N . PRO A 1 110 ? -32.019 1.334 50.580 1.00 93.25 110 PRO A N 1
ATOM 886 C CA . PRO A 1 110 ? -31.057 1.706 51.631 1.00 93.25 110 PRO A CA 1
ATOM 887 C C . PRO A 1 110 ? -29.600 1.866 51.163 1.00 93.25 110 PRO A C 1
ATOM 889 O O . PRO A 1 110 ? -28.841 2.644 51.732 1.00 93.25 110 PRO A O 1
ATOM 892 N N . TYR A 1 111 ? -29.211 1.144 50.107 1.00 95.88 111 TYR A N 1
ATOM 893 C CA . TYR A 1 111 ? -27.868 1.179 49.504 1.00 95.88 111 TYR A CA 1
ATOM 894 C C . TYR A 1 111 ? -27.763 2.068 48.251 1.00 95.88 111 TYR A C 1
ATOM 896 O O . TYR A 1 111 ? -26.886 1.847 47.417 1.00 95.88 111 TYR A O 1
ATOM 904 N N . ALA A 1 112 ? -28.636 3.069 48.088 1.00 96.94 112 ALA A N 1
ATOM 905 C CA . ALA A 1 112 ? -28.705 3.906 46.883 1.00 96.94 112 ALA A CA 1
ATOM 906 C C . ALA A 1 112 ? -27.354 4.505 46.442 1.00 96.94 112 ALA A C 1
ATOM 908 O O . ALA A 1 112 ? -27.073 4.554 45.247 1.00 96.94 112 ALA A O 1
ATOM 909 N N . ALA A 1 113 ? -26.498 4.924 47.382 1.00 97.12 113 ALA A N 1
ATOM 910 C CA . ALA A 1 113 ? -25.173 5.462 47.062 1.00 97.12 113 ALA A CA 1
ATOM 911 C C . ALA A 1 113 ? -24.271 4.426 46.365 1.00 97.12 113 ALA A C 1
ATOM 913 O O . ALA A 1 113 ? -23.668 4.726 45.338 1.00 97.12 113 ALA A O 1
ATOM 914 N N . SER A 1 114 ? -24.233 3.192 46.878 1.00 97.62 114 SER A N 1
ATOM 915 C CA . SER A 1 114 ? -23.439 2.108 46.289 1.00 97.62 114 SER A CA 1
ATOM 916 C C . SER A 1 114 ? -24.005 1.645 44.945 1.00 97.62 114 SER A C 1
ATOM 918 O O . SER A 1 114 ? -23.245 1.429 44.006 1.00 97.62 114 SER A O 1
ATOM 920 N N . ILE A 1 115 ? -25.335 1.564 44.824 1.00 98.25 115 ILE A N 1
ATOM 921 C CA . ILE A 1 115 ? -26.023 1.226 43.566 1.00 98.25 115 ILE A CA 1
ATOM 922 C C . ILE A 1 115 ? -25.707 2.259 42.481 1.00 98.25 115 ILE A C 1
ATOM 924 O O . ILE A 1 115 ? -25.465 1.904 41.328 1.00 98.25 115 ILE A O 1
ATOM 928 N N . ARG A 1 116 ? -25.688 3.546 42.849 1.00 98.00 116 ARG A N 1
ATOM 929 C CA . ARG A 1 116 ? -25.306 4.627 41.939 1.00 98.00 116 ARG A CA 1
ATOM 930 C C . ARG A 1 116 ? -23.853 4.483 41.495 1.00 98.00 116 ARG A C 1
ATOM 932 O O . ARG A 1 116 ? -23.624 4.466 40.297 1.00 98.00 116 ARG A O 1
ATOM 939 N N . ALA A 1 117 ? -22.923 4.323 42.438 1.00 98.12 117 ALA A N 1
ATOM 940 C CA . ALA A 1 117 ? -21.500 4.167 42.136 1.00 98.12 117 ALA A CA 1
ATOM 941 C C . ALA A 1 117 ? -21.246 2.995 41.173 1.00 98.12 117 ALA A C 1
ATOM 943 O O . ALA A 1 117 ? -20.770 3.216 40.068 1.00 98.12 117 ALA A O 1
ATOM 944 N N . LYS A 1 118 ? -21.701 1.783 41.521 1.00 97.94 118 LYS A N 1
ATOM 945 C CA . LYS A 1 118 ? -21.494 0.580 40.697 1.00 97.94 118 LYS A CA 1
ATOM 946 C C . LYS A 1 118 ? -22.058 0.695 39.281 1.00 97.94 118 LYS A C 1
ATOM 948 O O . LYS A 1 118 ? -21.424 0.241 38.337 1.00 97.94 118 LYS A O 1
ATOM 953 N N . GLY A 1 119 ? -23.248 1.275 39.117 1.00 97.12 119 GLY A N 1
ATOM 954 C CA . GLY A 1 119 ? -23.806 1.447 37.775 1.00 97.12 119 GLY A CA 1
ATOM 955 C C . GLY A 1 119 ? -23.109 2.543 36.967 1.00 97.12 119 GLY A C 1
ATOM 956 O O . GLY A 1 119 ? -22.966 2.389 35.758 1.00 97.12 119 GLY A O 1
ATOM 957 N N . THR A 1 120 ? -22.621 3.608 37.616 1.00 97.75 120 THR A N 1
ATOM 958 C CA . THR A 1 120 ? -21.756 4.597 36.955 1.00 97.75 120 THR A CA 1
ATOM 959 C C . THR A 1 120 ? -20.451 3.952 36.490 1.00 97.75 120 THR A C 1
ATOM 961 O O . THR A 1 120 ? -20.083 4.131 35.334 1.00 97.75 120 THR A O 1
ATOM 964 N N . ASP A 1 121 ? -19.792 3.168 37.345 1.00 98.19 121 ASP A N 1
ATOM 965 C CA . ASP A 1 121 ? -18.530 2.490 37.021 1.00 98.19 121 ASP A CA 1
ATOM 966 C C . ASP A 1 121 ? -18.705 1.525 35.839 1.00 98.19 121 ASP A C 1
ATOM 968 O O . ASP A 1 121 ? -17.939 1.573 34.877 1.00 98.19 121 ASP A O 1
ATOM 972 N N . LEU A 1 122 ? -19.771 0.714 35.856 1.00 98.25 122 LEU A N 1
ATOM 973 C CA . LEU A 1 122 ? -20.115 -0.183 34.752 1.00 98.25 122 LEU A CA 1
ATOM 974 C C . LEU A 1 122 ? -20.361 0.577 33.442 1.00 98.25 122 LEU A C 1
ATOM 976 O O . LEU A 1 122 ? -19.920 0.132 32.386 1.00 98.25 122 LEU A O 1
ATOM 980 N N . ASN A 1 123 ? -21.066 1.711 33.489 1.00 97.88 123 ASN A N 1
ATOM 981 C CA . ASN A 1 123 ? -21.340 2.506 32.294 1.00 97.88 123 ASN A CA 1
ATOM 982 C C . ASN A 1 123 ? -20.068 3.150 31.720 1.00 97.88 123 ASN A C 1
ATOM 984 O O . ASN A 1 123 ? -19.901 3.201 30.501 1.00 97.88 123 ASN A O 1
ATOM 988 N N . SER A 1 124 ? -19.169 3.621 32.586 1.00 98.38 124 SER A N 1
ATOM 989 C CA . SER A 1 124 ? -17.862 4.142 32.179 1.00 98.38 124 SER A CA 1
ATOM 990 C C . SER A 1 124 ? -17.016 3.051 31.520 1.00 98.38 124 SER A C 1
ATOM 992 O O . SER A 1 124 ? -16.507 3.268 30.424 1.00 98.38 124 SER A O 1
ATOM 994 N N . LEU A 1 125 ? -16.941 1.859 32.127 1.00 98.38 125 LEU A N 1
ATOM 995 C CA . LEU A 1 125 ? -16.234 0.709 31.553 1.00 98.38 125 LEU A CA 1
ATOM 996 C C . LEU A 1 125 ? -16.837 0.296 30.204 1.00 98.38 125 LEU A C 1
ATOM 998 O O . LEU A 1 125 ? -16.116 0.128 29.229 1.00 98.38 125 LEU A O 1
ATOM 1002 N N . TRP A 1 126 ? -18.166 0.194 30.121 1.00 98.50 126 TRP A N 1
ATOM 1003 C CA . TRP A 1 126 ? -18.869 -0.106 28.874 1.00 98.50 126 TRP A CA 1
ATOM 1004 C C . TRP A 1 126 ? -18.510 0.877 27.755 1.00 98.50 126 TRP A C 1
ATOM 1006 O O . TRP A 1 126 ? -18.250 0.460 26.628 1.00 98.50 126 TRP A O 1
ATOM 1016 N N . THR A 1 127 ? -18.475 2.172 28.070 1.00 98.38 127 THR A N 1
ATOM 1017 C CA . THR A 1 127 ? -18.113 3.222 27.109 1.00 98.38 127 THR A CA 1
ATOM 1018 C C . THR A 1 127 ? -16.663 3.053 26.649 1.00 98.38 127 THR A C 1
ATOM 1020 O O . THR A 1 127 ? -16.430 2.926 25.450 1.00 98.38 127 THR A O 1
ATOM 1023 N N . SER A 1 128 ? -15.723 2.917 27.591 1.00 98.31 128 SER A N 1
ATOM 1024 C CA . SER A 1 128 ? -14.291 2.740 27.305 1.00 98.31 128 SER A CA 1
ATOM 1025 C C . SER A 1 128 ? -14.007 1.511 26.436 1.00 98.31 128 SER A C 1
ATOM 1027 O O . SER A 1 128 ? -13.235 1.582 25.485 1.00 98.31 128 SER A O 1
ATOM 1029 N N . VAL A 1 129 ? -14.667 0.379 26.705 1.00 98.56 129 VAL A N 1
ATOM 1030 C CA . VAL A 1 129 ? -14.485 -0.853 25.919 1.00 98.56 129 VAL A CA 1
ATOM 1031 C C . VAL A 1 129 ? -14.989 -0.693 24.485 1.00 98.56 129 VAL A C 1
ATOM 1033 O O . VAL A 1 129 ? -14.357 -1.191 23.556 1.00 98.56 129 VAL A O 1
ATOM 1036 N N . ASN A 1 130 ? -16.115 -0.004 24.278 1.00 98.44 130 ASN A N 1
ATOM 1037 C CA . ASN A 1 130 ? -16.627 0.247 22.927 1.00 98.44 130 ASN A CA 1
ATOM 1038 C C . ASN A 1 130 ? -15.749 1.240 22.153 1.00 98.44 130 ASN A C 1
ATOM 1040 O O . ASN A 1 130 ? -15.564 1.068 20.946 1.00 98.44 130 ASN A O 1
ATOM 1044 N N . GLU A 1 131 ? -15.195 2.246 22.831 1.00 98.38 131 GLU A N 1
ATOM 1045 C CA . GLU A 1 131 ? -14.219 3.175 22.253 1.00 98.38 131 GLU A CA 1
ATOM 1046 C C . GLU A 1 131 ? -12.952 2.424 21.820 1.00 98.38 131 GLU A C 1
ATOM 1048 O O . GLU A 1 131 ? -12.634 2.425 20.631 1.00 98.38 131 GLU A O 1
ATOM 1053 N N . ALA A 1 132 ? -12.327 1.660 22.723 1.00 98.38 132 ALA A N 1
ATOM 1054 C CA . ALA A 1 132 ? -11.152 0.839 22.415 1.00 98.38 132 ALA A CA 1
ATOM 1055 C C . ALA A 1 132 ? -11.420 -0.162 21.277 1.00 98.38 132 ALA A C 1
ATOM 1057 O O . ALA A 1 132 ? -10.596 -0.345 20.381 1.00 98.38 132 ALA A O 1
ATOM 1058 N N . ALA A 1 133 ? -12.601 -0.791 21.259 1.00 98.38 133 ALA A N 1
ATOM 1059 C CA . ALA A 1 133 ? -12.960 -1.714 20.188 1.00 98.38 133 ALA A CA 1
ATOM 1060 C C . ALA A 1 133 ? -13.101 -1.011 18.830 1.00 98.38 133 ALA A C 1
ATOM 1062 O O . ALA A 1 133 ? -12.685 -1.555 17.805 1.00 98.38 133 ALA A O 1
ATOM 1063 N N . THR A 1 134 ? -13.654 0.203 18.821 1.00 98.12 134 THR A N 1
ATOM 1064 C CA . THR A 1 134 ? -13.773 1.024 17.611 1.00 98.12 134 THR A CA 1
ATOM 1065 C C . THR A 1 134 ? -12.396 1.448 17.105 1.00 98.12 134 THR A C 1
ATOM 1067 O O . THR A 1 134 ? -12.117 1.318 15.912 1.00 98.12 134 THR A O 1
ATOM 1070 N N . GLU A 1 135 ? -11.517 1.897 18.001 1.00 97.12 135 GLU A N 1
ATOM 1071 C CA . GLU A 1 135 ? -10.140 2.280 17.674 1.00 97.12 135 GLU A CA 1
ATOM 1072 C C . GLU A 1 135 ? -9.357 1.102 17.089 1.00 97.12 135 GLU A C 1
ATOM 1074 O O . GLU A 1 135 ? -8.787 1.221 16.003 1.00 97.12 135 GLU A O 1
ATOM 1079 N N . ARG A 1 136 ? -9.403 -0.074 17.727 1.00 97.69 136 ARG A N 1
ATOM 1080 C CA . ARG A 1 136 ? -8.732 -1.275 17.210 1.00 97.69 136 ARG A CA 1
ATOM 1081 C C . ARG A 1 136 ? -9.288 -1.731 15.867 1.00 97.69 136 ARG A C 1
ATOM 1083 O O . ARG A 1 136 ? -8.515 -2.145 15.005 1.00 97.69 136 ARG A O 1
ATOM 1090 N N . GLN A 1 137 ? -10.599 -1.630 15.642 1.00 97.69 137 GLN A N 1
ATOM 1091 C CA . GLN A 1 137 ? -11.191 -1.949 14.340 1.00 97.69 137 GLN A CA 1
ATOM 1092 C C . GLN A 1 137 ? -10.677 -1.008 13.239 1.00 97.69 137 GLN A C 1
ATOM 1094 O O . GLN A 1 137 ? -10.352 -1.464 12.141 1.00 97.69 137 GLN A O 1
ATOM 1099 N N . GLN A 1 138 ? -10.570 0.293 13.527 1.00 95.94 138 GLN A N 1
ATOM 1100 C CA . GLN A 1 138 ? -10.001 1.274 12.599 1.00 95.94 138 GLN A CA 1
ATOM 1101 C C . GLN A 1 138 ? -8.509 1.024 12.354 1.00 95.94 138 GLN A C 1
ATOM 1103 O O . GLN A 1 138 ? -8.069 1.065 11.205 1.00 95.94 138 GLN A O 1
ATOM 1108 N N . ALA A 1 139 ? -7.748 0.707 13.404 1.00 96.19 139 ALA A N 1
ATOM 1109 C CA . ALA A 1 139 ? -6.326 0.401 13.310 1.00 96.19 139 ALA A CA 1
ATOM 1110 C C . ALA A 1 139 ? -6.062 -0.861 12.471 1.00 96.19 139 ALA A C 1
ATOM 1112 O O . ALA A 1 139 ? -5.244 -0.813 11.556 1.00 96.19 139 ALA A O 1
ATOM 1113 N N . LEU A 1 140 ? -6.813 -1.950 12.685 1.00 97.50 140 LEU A N 1
ATOM 1114 C CA . LEU A 1 140 ? -6.743 -3.162 11.855 1.00 97.50 140 LEU A CA 1
ATOM 1115 C C . LEU A 1 140 ? -7.104 -2.874 10.390 1.00 97.50 140 LEU A C 1
ATOM 1117 O O . LEU A 1 140 ? -6.431 -3.344 9.474 1.00 97.50 140 LEU A O 1
ATOM 1121 N N . ALA A 1 141 ? -8.130 -2.055 10.142 1.00 96.44 141 ALA A N 1
ATOM 1122 C CA . ALA A 1 141 ? -8.499 -1.654 8.785 1.00 96.44 141 ALA A CA 1
ATOM 1123 C C . ALA A 1 141 ? -7.422 -0.788 8.101 1.00 96.44 141 ALA A C 1
ATOM 1125 O O . ALA A 1 141 ? -7.251 -0.876 6.882 1.00 96.44 141 ALA A O 1
ATOM 1126 N N . GLY A 1 142 ? -6.710 0.047 8.863 1.00 96.38 142 GLY A N 1
ATOM 1127 C CA . GLY A 1 142 ? -5.558 0.814 8.390 1.00 96.38 142 GLY A CA 1
ATOM 1128 C C . GLY A 1 142 ? -4.350 -0.073 8.098 1.00 96.38 142 GLY A C 1
ATOM 1129 O O . GLY A 1 142 ? -3.831 -0.040 6.984 1.00 96.38 142 GLY A O 1
ATOM 1130 N N . ALA A 1 143 ? -3.973 -0.938 9.041 1.00 97.25 143 ALA A N 1
ATOM 1131 C CA . ALA A 1 143 ? -2.886 -1.905 8.883 1.00 97.25 143 ALA A CA 1
ATOM 1132 C C . ALA A 1 143 ? -3.103 -2.809 7.662 1.00 97.25 143 ALA A C 1
ATOM 1134 O O . ALA A 1 143 ? -2.199 -2.992 6.853 1.00 97.25 143 ALA A O 1
ATOM 1135 N N . ARG A 1 144 ? -4.335 -3.283 7.444 1.00 97.69 144 ARG A N 1
ATOM 1136 C CA . ARG A 1 144 ? -4.688 -4.072 6.257 1.00 97.69 144 ARG A CA 1
ATOM 1137 C C . ARG A 1 144 ? -4.458 -3.322 4.943 1.00 97.69 144 ARG A C 1
ATOM 1139 O O . ARG A 1 144 ? -4.101 -3.947 3.947 1.00 97.69 144 ARG A O 1
ATOM 1146 N N . GLN A 1 145 ? -4.708 -2.012 4.904 1.00 97.75 145 GLN A N 1
ATOM 1147 C CA . GLN A 1 145 ? -4.435 -1.206 3.709 1.00 97.75 145 GLN A CA 1
ATOM 1148 C C . GLN A 1 145 ? -2.930 -1.063 3.473 1.00 97.75 145 GLN A C 1
ATOM 1150 O O . GLN A 1 145 ? -2.488 -1.217 2.340 1.00 97.75 145 GLN A O 1
ATOM 1155 N N . VAL A 1 146 ? -2.158 -0.833 4.536 1.00 98.06 146 VAL A N 1
ATOM 1156 C CA . VAL A 1 146 ? -0.694 -0.717 4.467 1.00 98.06 146 VAL A CA 1
ATOM 1157 C C . VAL A 1 146 ? -0.063 -2.034 4.018 1.00 98.06 146 VAL A C 1
ATOM 1159 O O . VAL A 1 146 ? 0.667 -2.036 3.039 1.00 98.06 146 VAL A O 1
ATOM 1162 N N . HIS A 1 147 ? -0.442 -3.171 4.607 1.00 98.00 147 HIS A N 1
ATOM 1163 C CA . HIS A 1 147 ? 0.070 -4.478 4.180 1.00 98.00 147 HIS A CA 1
ATOM 1164 C C . HIS A 1 147 ? -0.280 -4.831 2.733 1.00 98.00 147 HIS A C 1
ATOM 1166 O O . HIS A 1 147 ? 0.503 -5.483 2.048 1.00 98.00 147 HIS A O 1
ATOM 1172 N N . ARG A 1 148 ? -1.456 -4.412 2.248 1.00 98.00 148 ARG A N 1
ATOM 1173 C CA . ARG A 1 148 ? -1.803 -4.582 0.834 1.00 98.00 148 ARG A CA 1
ATOM 1174 C C . ARG A 1 148 ? -0.888 -3.750 -0.058 1.00 98.00 148 ARG A C 1
ATOM 1176 O O . ARG A 1 1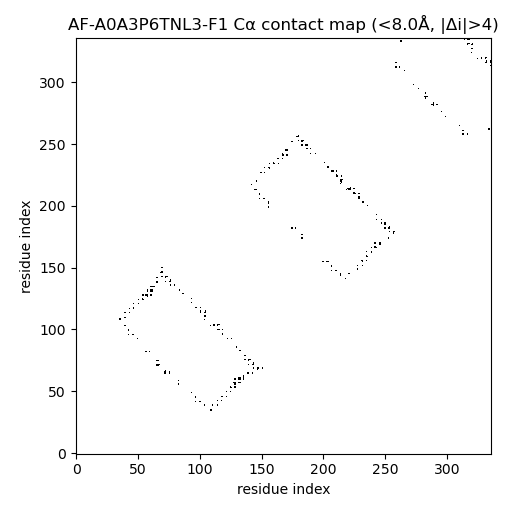48 ? -0.388 -4.273 -1.046 1.00 98.00 148 ARG A O 1
ATOM 1183 N N . PHE A 1 149 ? -0.679 -2.484 0.295 1.00 98.38 149 PHE A N 1
ATOM 1184 C CA . PHE A 1 149 ? 0.267 -1.632 -0.414 1.00 98.38 149 PHE A CA 1
ATOM 1185 C C . PHE A 1 149 ? 1.666 -2.259 -0.427 1.00 98.38 149 PHE A C 1
ATOM 1187 O O . PHE A 1 149 ? 2.288 -2.305 -1.481 1.00 98.38 149 PHE A O 1
ATOM 1194 N N . ASP A 1 150 ? 2.133 -2.790 0.705 1.00 97.75 150 ASP A N 1
ATOM 1195 C CA . ASP A 1 150 ? 3.458 -3.406 0.805 1.00 97.75 150 ASP A CA 1
ATOM 1196 C C . ASP A 1 150 ? 3.608 -4.582 -0.152 1.00 97.75 150 ASP A C 1
ATOM 1198 O O . ASP A 1 150 ? 4.590 -4.638 -0.892 1.00 97.75 150 ASP A O 1
ATOM 1202 N N . GLN A 1 151 ? 2.599 -5.457 -0.196 1.00 97.81 151 GLN A N 1
ATOM 1203 C CA . GLN A 1 151 ? 2.550 -6.573 -1.132 1.00 97.81 151 GLN A CA 1
ATOM 1204 C C . GLN A 1 151 ? 2.576 -6.092 -2.593 1.00 97.81 151 GLN A C 1
ATOM 1206 O O . GLN A 1 151 ? 3.384 -6.576 -3.382 1.00 97.81 151 GLN A O 1
ATOM 1211 N N . GLU A 1 152 ? 1.725 -5.130 -2.963 1.00 97.75 152 GLU A N 1
ATOM 1212 C CA . GLU A 1 152 ? 1.668 -4.592 -4.332 1.00 97.75 152 GLU A CA 1
ATOM 1213 C C . GLU A 1 152 ? 2.982 -3.888 -4.726 1.00 97.75 152 GLU A C 1
ATOM 1215 O O . GLU A 1 152 ? 3.443 -3.995 -5.867 1.00 97.75 152 GLU A O 1
ATOM 1220 N N . ALA A 1 153 ? 3.621 -3.202 -3.779 1.00 97.94 153 ALA A N 1
ATOM 1221 C CA . ALA A 1 153 ? 4.927 -2.586 -3.963 1.00 97.94 153 ALA A CA 1
ATOM 1222 C C . ALA A 1 153 ? 6.038 -3.640 -4.112 1.00 97.94 153 ALA A C 1
ATOM 1224 O O . ALA A 1 153 ? 6.890 -3.479 -4.978 1.00 97.94 153 ALA A O 1
ATOM 1225 N N . ASP A 1 154 ? 6.013 -4.745 -3.356 1.00 97.38 154 ASP A N 1
ATOM 1226 C CA . ASP A 1 154 ? 6.995 -5.834 -3.486 1.00 97.38 154 ASP A CA 1
ATOM 1227 C C . ASP A 1 154 ? 6.866 -6.535 -4.838 1.00 97.38 154 ASP A C 1
ATOM 1229 O O . ASP A 1 154 ? 7.864 -6.789 -5.512 1.00 97.38 154 ASP 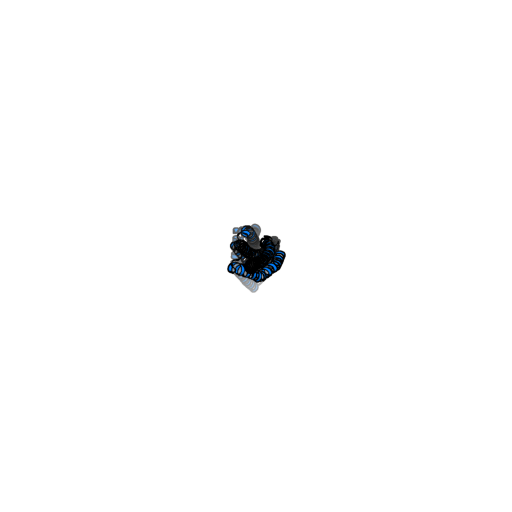A O 1
ATOM 1233 N N . GLU A 1 155 ? 5.639 -6.820 -5.269 1.00 96.31 155 GLU A N 1
ATOM 1234 C CA . GLU A 1 155 ? 5.367 -7.375 -6.596 1.00 96.31 155 GLU A CA 1
ATOM 1235 C C . GLU A 1 155 ? 5.885 -6.439 -7.702 1.00 96.31 155 GLU A C 1
ATOM 1237 O O . GLU A 1 155 ? 6.515 -6.894 -8.661 1.00 96.31 155 GLU A O 1
ATOM 1242 N N . THR A 1 156 ? 5.686 -5.127 -7.538 1.00 96.56 156 THR A N 1
ATOM 1243 C CA . THR A 1 156 ? 6.157 -4.109 -8.488 1.00 96.56 156 THR A CA 1
ATOM 1244 C C . THR A 1 156 ? 7.683 -3.996 -8.502 1.00 96.56 156 THR A C 1
ATOM 1246 O O . THR A 1 156 ? 8.272 -3.997 -9.580 1.00 96.56 156 THR A O 1
ATOM 1249 N N . LEU A 1 157 ? 8.339 -3.953 -7.340 1.00 96.94 157 LEU A N 1
ATOM 1250 C CA . LEU A 1 157 ? 9.801 -3.888 -7.218 1.00 96.94 157 LEU A CA 1
ATOM 1251 C C . LEU A 1 157 ? 10.479 -5.138 -7.782 1.00 96.94 157 LEU A C 1
ATOM 1253 O O . LEU A 1 157 ? 11.456 -5.030 -8.519 1.00 96.94 157 LEU A O 1
ATOM 1257 N N . ASN A 1 158 ? 9.938 -6.326 -7.509 1.00 96.19 158 ASN A N 1
ATOM 1258 C CA . ASN A 1 158 ? 10.457 -7.566 -8.089 1.00 96.19 158 ASN A CA 1
ATOM 1259 C C . ASN A 1 158 ? 10.367 -7.540 -9.620 1.00 96.19 158 ASN A C 1
ATOM 1261 O O . ASN A 1 158 ? 11.332 -7.866 -10.311 1.00 96.19 158 ASN A O 1
ATOM 1265 N N . TRP A 1 159 ? 9.231 -7.091 -10.160 1.00 95.00 159 TRP A N 1
ATOM 1266 C CA . TRP A 1 159 ? 9.073 -6.937 -11.603 1.00 95.00 159 TRP A CA 1
ATOM 1267 C C . TRP A 1 159 ? 10.038 -5.898 -12.186 1.00 95.00 159 TRP A C 1
ATOM 1269 O O . TRP A 1 159 ? 10.614 -6.129 -13.252 1.00 95.00 159 TRP A O 1
ATOM 1279 N N . LEU A 1 160 ? 10.231 -4.762 -11.505 1.00 95.88 160 LEU A N 1
ATOM 1280 C CA . LEU A 1 160 ? 11.189 -3.733 -11.912 1.00 95.88 160 LEU A CA 1
ATOM 1281 C C . LEU A 1 160 ? 12.612 -4.297 -11.923 1.00 95.88 160 LEU A C 1
ATOM 1283 O O . LEU A 1 160 ? 13.311 -4.096 -12.910 1.00 95.88 160 LEU A O 1
ATOM 1287 N N . GLY A 1 161 ? 12.998 -5.089 -10.922 1.00 95.88 161 GLY A N 1
ATOM 1288 C CA . GLY A 1 161 ? 14.288 -5.782 -10.891 1.00 95.88 161 GLY A CA 1
ATOM 1289 C C . GLY A 1 161 ? 14.493 -6.727 -12.078 1.00 95.88 161 GLY A C 1
ATOM 1290 O O . GLY A 1 161 ? 15.541 -6.697 -12.726 1.00 95.88 161 GLY A O 1
ATOM 1291 N N . ASP A 1 162 ? 13.474 -7.508 -12.445 1.00 94.25 162 ASP A N 1
ATOM 1292 C CA . ASP A 1 162 ? 13.528 -8.371 -13.634 1.00 94.25 162 ASP A CA 1
ATOM 1293 C C . ASP A 1 162 ? 13.677 -7.555 -14.935 1.00 94.25 162 ASP A C 1
ATOM 1295 O O . ASP A 1 162 ? 14.389 -7.953 -15.873 1.00 94.25 162 ASP A O 1
ATOM 1299 N N . LYS A 1 163 ? 13.016 -6.393 -15.020 1.00 92.81 163 LYS A N 1
ATOM 1300 C CA . LYS A 1 163 ? 13.144 -5.485 -16.170 1.00 92.81 163 LYS A CA 1
ATOM 1301 C C . LYS A 1 163 ? 14.473 -4.776 -16.224 1.00 92.81 163 LYS A C 1
ATOM 1303 O O . LYS A 1 163 ? 15.020 -4.660 -17.317 1.00 92.81 163 LYS A O 1
ATOM 1308 N N . GLU A 1 164 ? 15.001 -4.355 -15.091 1.00 94.06 164 GLU A N 1
ATOM 1309 C CA . GLU A 1 164 ? 16.329 -3.779 -14.978 1.00 94.06 164 GLU A CA 1
ATOM 1310 C C . GLU A 1 164 ? 17.377 -4.778 -15.469 1.00 94.06 164 GLU A C 1
ATOM 1312 O O . GLU A 1 164 ? 18.154 -4.457 -16.365 1.00 94.06 164 GLU A O 1
ATOM 1317 N N . ALA A 1 165 ? 17.319 -6.031 -15.010 1.00 94.62 165 ALA A N 1
ATOM 1318 C CA . ALA A 1 165 ? 18.205 -7.090 -15.487 1.00 94.62 165 ALA A CA 1
ATOM 1319 C C . ALA A 1 165 ? 18.089 -7.309 -17.008 1.00 94.62 165 ALA A C 1
ATOM 1321 O O . ALA A 1 165 ? 19.098 -7.470 -17.700 1.00 94.62 165 ALA A O 1
ATOM 1322 N N . THR A 1 166 ? 16.867 -7.270 -17.549 1.00 92.31 166 THR A N 1
ATOM 1323 C CA . THR A 1 166 ? 16.628 -7.372 -18.997 1.00 92.31 166 THR A CA 1
ATOM 1324 C C . THR A 1 166 ? 17.201 -6.169 -19.756 1.00 92.31 166 THR A C 1
ATOM 1326 O O . THR A 1 166 ? 17.857 -6.352 -20.781 1.00 92.31 166 THR A O 1
ATOM 1329 N N . GLY A 1 167 ? 16.991 -4.951 -19.253 1.00 91.44 167 GLY A N 1
ATOM 1330 C CA . GLY A 1 167 ? 17.502 -3.713 -19.840 1.00 91.44 167 GLY A CA 1
ATOM 1331 C C . GLY A 1 167 ? 19.028 -3.667 -19.833 1.00 91.44 167 GLY A C 1
ATOM 1332 O O . GLY A 1 167 ? 19.640 -3.408 -20.866 1.00 91.44 167 GLY A O 1
ATOM 1333 N N . VAL A 1 168 ? 19.653 -4.046 -18.717 1.00 91.69 168 VAL A N 1
ATOM 1334 C CA . VAL A 1 168 ? 21.111 -4.184 -18.590 1.00 91.69 168 VAL A CA 1
ATOM 1335 C C . VAL A 1 168 ? 21.654 -5.241 -19.553 1.00 91.69 168 VAL A C 1
ATOM 1337 O O . VAL A 1 168 ? 22.715 -5.045 -20.149 1.00 91.69 168 VAL A O 1
ATOM 1340 N N . ALA A 1 169 ? 20.948 -6.357 -19.750 1.00 91.38 169 ALA A N 1
ATOM 1341 C CA . ALA A 1 169 ? 21.348 -7.359 -20.734 1.00 91.38 169 ALA A CA 1
ATOM 1342 C C . ALA A 1 169 ? 21.317 -6.790 -22.162 1.00 91.38 169 ALA A C 1
ATOM 1344 O O . ALA A 1 169 ? 22.294 -6.954 -22.887 1.00 91.38 169 ALA A O 1
ATOM 1345 N N . MET A 1 170 ? 20.255 -6.064 -22.535 1.00 88.56 170 MET A N 1
ATOM 1346 C CA . MET A 1 170 ? 20.150 -5.388 -23.837 1.00 88.56 170 MET A CA 1
ATOM 1347 C C . MET A 1 170 ? 21.244 -4.325 -24.011 1.00 88.56 170 MET A C 1
ATOM 1349 O O . MET A 1 170 ? 21.883 -4.237 -25.060 1.00 88.56 170 MET A O 1
ATOM 1353 N N . GLU A 1 171 ? 21.531 -3.545 -22.968 1.00 85.38 171 GLU A N 1
ATOM 1354 C CA . GLU A 1 171 ? 22.645 -2.599 -22.953 1.00 85.38 171 GLU A CA 1
ATOM 1355 C C . GLU A 1 171 ? 24.000 -3.279 -23.141 1.00 85.38 171 GLU A C 1
ATOM 1357 O O . GLU A 1 171 ? 24.862 -2.710 -23.795 1.00 85.38 171 GLU A O 1
ATOM 1362 N N . ASN A 1 172 ? 24.222 -4.495 -22.667 1.00 85.88 172 ASN A N 1
ATOM 1363 C CA . ASN A 1 172 ? 25.525 -5.145 -22.818 1.00 85.88 172 ASN A CA 1
ATOM 1364 C C . ASN A 1 172 ? 25.657 -6.015 -24.077 1.00 85.88 172 ASN A C 1
ATOM 1366 O O . ASN A 1 172 ? 26.695 -6.649 -24.264 1.00 85.88 172 ASN A O 1
ATOM 1370 N N . GLU A 1 173 ? 24.655 -6.038 -24.961 1.00 86.31 173 GLU A N 1
ATOM 1371 C CA . GLU A 1 173 ? 24.771 -6.751 -26.236 1.00 86.31 173 GLU A CA 1
ATOM 1372 C C . GLU A 1 173 ? 25.886 -6.156 -27.109 1.00 86.31 173 GLU A C 1
ATOM 1374 O O . GLU A 1 173 ? 25.943 -4.943 -27.345 1.00 86.31 173 GLU A O 1
ATOM 1379 N N . ASP A 1 174 ? 26.773 -7.030 -27.599 1.00 82.88 174 ASP A N 1
ATOM 1380 C CA . ASP A 1 174 ? 27.852 -6.647 -28.505 1.00 82.88 174 ASP A CA 1
ATOM 1381 C C . ASP A 1 174 ? 27.286 -6.351 -29.896 1.00 82.88 174 ASP A C 1
ATOM 1383 O O . ASP A 1 174 ? 26.886 -7.242 -30.648 1.00 82.88 174 ASP A O 1
ATOM 1387 N N . LEU A 1 175 ? 27.253 -5.063 -30.225 1.00 80.00 175 LEU A N 1
ATOM 1388 C CA . LEU A 1 175 ? 26.789 -4.557 -31.510 1.00 80.00 175 LEU A CA 1
ATOM 1389 C C . LEU A 1 175 ? 27.940 -4.068 -32.393 1.00 80.00 175 LEU A C 1
ATOM 1391 O O . LEU A 1 175 ? 27.681 -3.585 -33.494 1.00 80.00 175 LEU A O 1
ATOM 1395 N N . ALA A 1 176 ? 29.202 -4.189 -31.961 1.00 74.44 176 ALA A N 1
ATOM 1396 C CA . ALA A 1 176 ? 30.344 -3.603 -32.668 1.00 74.44 176 ALA A CA 1
ATOM 1397 C C . ALA A 1 176 ? 30.481 -4.111 -34.116 1.00 74.44 176 ALA A C 1
ATOM 1399 O O . ALA A 1 176 ? 30.962 -3.392 -34.993 1.00 74.44 176 ALA A O 1
ATOM 1400 N N . HIS A 1 177 ? 30.017 -5.335 -34.379 1.00 76.19 177 HIS A N 1
ATOM 1401 C CA . HIS A 1 177 ? 30.072 -5.979 -35.693 1.00 76.19 177 HIS A CA 1
ATOM 1402 C C . HIS A 1 177 ? 28.692 -6.332 -36.269 1.00 76.19 177 HIS A C 1
ATOM 1404 O O . HIS A 1 177 ? 28.611 -7.071 -37.251 1.00 76.19 177 HIS A O 1
ATOM 1410 N N . ALA A 1 178 ? 27.612 -5.814 -35.680 1.00 85.38 178 ALA A N 1
ATOM 1411 C CA . ALA A 1 178 ? 26.257 -6.056 -36.161 1.00 85.38 178 ALA A CA 1
ATOM 1412 C C . ALA A 1 178 ? 26.002 -5.338 -37.500 1.00 85.38 178 ALA A C 1
ATOM 1414 O O . ALA A 1 178 ? 26.443 -4.206 -37.710 1.00 85.38 178 ALA A O 1
ATOM 1415 N N . ASP A 1 179 ? 25.272 -5.991 -38.406 1.00 88.62 179 ASP A N 1
ATOM 1416 C CA . ASP A 1 179 ? 24.819 -5.377 -39.653 1.00 88.62 179 ASP A CA 1
ATOM 1417 C C . ASP A 1 179 ? 23.544 -4.538 -39.450 1.00 88.62 179 ASP A C 1
ATOM 1419 O O . ASP A 1 179 ? 22.905 -4.563 -38.394 1.00 88.62 179 ASP A O 1
ATOM 1423 N N . LEU A 1 180 ? 23.157 -3.771 -40.476 1.00 89.56 180 LEU A N 1
ATOM 1424 C CA . LEU A 1 180 ? 21.989 -2.888 -40.399 1.00 89.56 180 LEU A CA 1
ATOM 1425 C C . LEU A 1 180 ? 20.690 -3.657 -40.108 1.00 89.56 180 LEU A C 1
ATOM 1427 O O . LEU A 1 180 ? 19.829 -3.161 -39.384 1.00 89.56 180 LEU A O 1
ATOM 1431 N N . ALA A 1 181 ? 20.542 -4.866 -40.656 1.00 91.56 181 ALA A N 1
ATOM 1432 C CA . ALA A 1 181 ? 19.365 -5.696 -40.422 1.00 91.56 181 ALA A CA 1
ATOM 1433 C C . ALA A 1 181 ? 19.265 -6.120 -38.949 1.00 91.56 181 ALA A C 1
ATOM 1435 O O . ALA A 1 181 ? 18.204 -5.978 -38.343 1.00 91.56 181 ALA A O 1
ATOM 1436 N N . THR A 1 182 ? 20.376 -6.562 -38.357 1.00 91.88 182 THR A N 1
ATOM 1437 C CA . THR A 1 182 ? 20.457 -6.945 -36.943 1.00 91.88 182 THR A CA 1
ATOM 1438 C C . THR A 1 182 ? 20.153 -5.761 -36.030 1.00 91.88 182 THR A C 1
ATOM 1440 O O . THR A 1 182 ? 19.367 -5.901 -35.096 1.00 91.88 182 THR A O 1
ATOM 1443 N N . ILE A 1 183 ? 20.700 -4.574 -36.318 1.00 91.88 183 ILE A N 1
ATOM 1444 C CA . ILE A 1 183 ? 20.425 -3.365 -35.522 1.00 91.88 183 ILE A CA 1
ATOM 1445 C C . ILE A 1 183 ? 18.937 -3.010 -35.557 1.00 91.88 183 ILE A C 1
ATOM 1447 O O . ILE A 1 183 ? 18.356 -2.732 -34.511 1.00 91.88 183 ILE A O 1
ATOM 1451 N N . LYS A 1 184 ? 18.290 -3.085 -36.726 1.00 92.50 184 LYS A N 1
ATOM 1452 C CA . LYS A 1 184 ? 16.849 -2.813 -36.850 1.00 92.50 184 LYS A CA 1
ATOM 1453 C C . LYS A 1 184 ? 15.988 -3.787 -36.049 1.00 92.50 184 LYS A C 1
ATOM 1455 O O . LYS A 1 184 ? 15.004 -3.368 -35.446 1.00 92.50 184 LYS A O 1
ATOM 1460 N N . VAL A 1 185 ? 16.371 -5.064 -35.997 1.00 94.06 185 VAL A N 1
ATOM 1461 C CA . VAL A 1 185 ? 15.701 -6.052 -35.135 1.00 94.06 185 VAL A CA 1
ATOM 1462 C C . VAL A 1 185 ? 15.852 -5.676 -33.658 1.00 94.06 185 VAL A C 1
ATOM 1464 O O . VAL A 1 185 ? 14.878 -5.736 -32.910 1.00 94.06 185 VAL A O 1
ATOM 1467 N N . GLN A 1 186 ? 17.038 -5.235 -33.235 1.00 92.12 186 GLN A N 1
ATOM 1468 C CA . GLN A 1 186 ? 17.259 -4.806 -31.851 1.00 92.12 186 GLN A CA 1
ATOM 1469 C C . GLN A 1 186 ? 16.499 -3.523 -31.497 1.00 92.12 186 GLN A C 1
ATOM 1471 O O . GLN A 1 186 ? 15.970 -3.419 -30.394 1.00 92.12 186 GLN A O 1
ATOM 1476 N N . MET A 1 187 ? 16.361 -2.584 -32.436 1.00 94.00 187 MET A N 1
ATOM 1477 C CA . MET A 1 187 ? 15.502 -1.405 -32.265 1.00 94.00 187 MET A CA 1
ATOM 1478 C C . MET A 1 187 ? 14.040 -1.789 -32.066 1.00 94.00 187 MET A C 1
ATOM 1480 O O . MET A 1 187 ? 13.406 -1.291 -31.143 1.00 94.00 187 MET A O 1
ATOM 1484 N N . GLN A 1 188 ? 13.521 -2.729 -32.860 1.00 95.19 188 GLN A N 1
ATOM 1485 C CA . GLN A 1 188 ? 12.161 -3.224 -32.660 1.00 95.19 188 GLN A CA 1
ATOM 1486 C C . GLN A 1 188 ? 11.994 -3.870 -31.275 1.00 95.19 188 GLN A C 1
ATOM 1488 O O . GLN A 1 188 ? 11.014 -3.609 -30.580 1.00 95.19 188 GLN A O 1
ATOM 1493 N N . ARG A 1 189 ? 12.967 -4.681 -30.842 1.00 94.12 189 ARG A N 1
ATOM 1494 C CA . ARG A 1 189 ? 12.952 -5.299 -29.509 1.00 94.12 189 ARG A CA 1
ATOM 1495 C C . ARG A 1 189 ? 13.004 -4.257 -28.386 1.00 94.12 189 ARG A C 1
ATOM 1497 O O . ARG A 1 189 ? 12.342 -4.432 -27.365 1.00 94.12 189 ARG A O 1
ATOM 1504 N N . HIS A 1 190 ? 13.765 -3.176 -28.561 1.00 94.06 190 HIS A N 1
ATOM 1505 C CA . HIS A 1 190 ? 13.776 -2.035 -27.639 1.00 94.06 190 HIS A CA 1
ATOM 1506 C C . HIS A 1 190 ? 12.420 -1.330 -27.590 1.00 94.06 190 HIS A C 1
ATOM 1508 O O . HIS A 1 190 ? 11.908 -1.102 -26.496 1.00 94.06 190 HIS A O 1
ATOM 1514 N N . ASP A 1 191 ? 11.787 -1.076 -28.734 1.00 94.31 191 ASP A N 1
ATOM 1515 C CA . ASP A 1 191 ? 10.454 -0.471 -28.777 1.00 94.31 191 ASP A CA 1
ATOM 1516 C C . ASP A 1 191 ? 9.410 -1.337 -28.053 1.00 94.31 191 ASP A C 1
ATOM 1518 O O . ASP A 1 191 ? 8.564 -0.809 -27.326 1.00 94.31 191 ASP A O 1
ATOM 1522 N N . GLU A 1 192 ? 9.473 -2.662 -28.209 1.00 92.75 192 GLU A N 1
ATOM 1523 C CA . GLU A 1 192 ? 8.618 -3.615 -27.489 1.00 92.75 192 GLU A CA 1
ATOM 1524 C C . GLU A 1 192 ? 8.873 -3.573 -25.973 1.00 92.75 192 GLU A C 1
ATOM 1526 O O . GLU A 1 192 ? 7.921 -3.548 -25.184 1.00 92.75 192 GLU A O 1
ATOM 1531 N N . PHE A 1 193 ? 10.141 -3.492 -25.556 1.00 93.06 193 PHE A N 1
ATOM 1532 C CA . PHE A 1 193 ? 10.522 -3.326 -24.152 1.00 93.06 193 PHE A CA 1
ATOM 1533 C C . PHE A 1 193 ? 9.958 -2.021 -23.563 1.00 93.06 193 PHE A C 1
ATOM 1535 O O . PHE A 1 193 ? 9.279 -2.057 -22.535 1.00 93.06 193 PHE A O 1
ATOM 1542 N N . VAL A 1 194 ? 10.145 -0.886 -24.247 1.00 92.56 194 VAL A N 1
ATOM 1543 C CA . VAL A 1 194 ? 9.627 0.435 -23.837 1.00 92.56 194 VAL A CA 1
ATOM 1544 C C . VAL A 1 194 ? 8.104 0.439 -23.754 1.00 92.56 194 VAL A C 1
ATOM 1546 O O . VAL A 1 194 ? 7.529 0.979 -22.809 1.00 92.56 194 VAL A O 1
ATOM 1549 N N . HIS A 1 195 ? 7.418 -0.169 -24.723 1.00 91.38 195 HIS A N 1
ATOM 1550 C CA . HIS A 1 195 ? 5.962 -0.289 -24.669 1.00 91.38 195 HIS A CA 1
ATOM 1551 C C . HIS A 1 195 ? 5.507 -1.078 -23.438 1.00 91.38 195 HIS A C 1
ATOM 1553 O O . HIS A 1 195 ? 4.532 -0.680 -22.798 1.00 91.38 195 HIS A O 1
ATOM 1559 N N . GLY A 1 196 ? 6.227 -2.145 -23.080 1.00 89.25 196 GLY A N 1
ATOM 1560 C CA . GLY A 1 196 ? 5.988 -2.910 -21.857 1.00 89.25 196 GLY A CA 1
ATOM 1561 C C . GLY A 1 196 ? 6.180 -2.095 -20.572 1.00 89.25 196 GLY A C 1
ATOM 1562 O O . GLY A 1 196 ? 5.436 -2.301 -19.615 1.00 89.25 196 GLY A O 1
ATOM 1563 N N . MET A 1 197 ? 7.112 -1.136 -20.558 1.00 91.81 197 MET A N 1
ATOM 1564 C CA . MET A 1 197 ? 7.379 -0.278 -19.394 1.00 91.81 197 MET A CA 1
ATOM 1565 C C . MET A 1 197 ? 6.238 0.697 -19.075 1.00 91.81 197 MET A C 1
ATOM 1567 O O . MET A 1 197 ? 5.980 0.965 -17.903 1.00 91.81 197 MET A O 1
ATOM 1571 N N . ARG A 1 198 ? 5.479 1.162 -20.078 1.00 91.00 198 ARG A N 1
ATOM 1572 C CA . ARG A 1 198 ? 4.412 2.168 -19.882 1.00 91.00 198 ARG A CA 1
ATOM 1573 C C . ARG A 1 198 ? 3.335 1.749 -18.884 1.00 91.00 198 ARG A C 1
ATOM 1575 O O . ARG A 1 198 ? 2.800 2.586 -18.159 1.00 91.00 198 ARG A O 1
ATOM 1582 N N . ALA A 1 199 ? 2.970 0.467 -18.879 1.00 90.38 199 ALA A N 1
ATOM 1583 C CA . ALA A 1 199 ? 1.975 -0.048 -17.941 1.00 90.38 199 ALA A CA 1
ATOM 1584 C C . ALA A 1 199 ? 2.482 0.046 -16.496 1.00 90.38 199 ALA A C 1
ATOM 1586 O O . ALA A 1 199 ? 1.721 0.409 -15.600 1.00 90.38 199 ALA A O 1
ATOM 1587 N N . VAL A 1 200 ? 3.774 -0.206 -16.289 1.00 91.06 200 VAL A N 1
ATOM 1588 C CA . VAL A 1 200 ? 4.385 -0.186 -14.961 1.00 91.06 200 VAL A CA 1
ATOM 1589 C C . VAL A 1 200 ? 4.720 1.221 -14.496 1.00 91.06 200 VAL A C 1
ATOM 1591 O O . VAL A 1 200 ? 4.500 1.514 -13.329 1.00 91.06 200 VAL A O 1
ATOM 1594 N N . GLU A 1 201 ? 5.103 2.139 -15.385 1.00 95.00 201 GLU A N 1
ATOM 1595 C CA . GLU A 1 201 ? 5.177 3.570 -15.041 1.00 95.00 201 GLU A CA 1
ATOM 1596 C C . GLU A 1 201 ? 3.854 4.067 -14.440 1.00 95.00 201 GLU A C 1
ATOM 1598 O O . GLU A 1 201 ? 3.829 4.780 -13.435 1.00 95.00 201 GLU A O 1
ATOM 1603 N N . LYS A 1 202 ? 2.731 3.648 -15.037 1.00 95.38 202 LYS A N 1
ATOM 1604 C CA . LYS A 1 202 ? 1.401 3.977 -14.527 1.00 95.38 202 LYS A CA 1
ATOM 1605 C C . LYS A 1 202 ? 1.139 3.323 -13.167 1.00 95.38 202 LYS A C 1
ATOM 1607 O O . LYS A 1 202 ? 0.636 4.008 -12.280 1.00 95.38 202 LYS A O 1
ATOM 1612 N N . GLN A 1 203 ? 1.484 2.046 -13.006 1.00 96.12 203 GLN A N 1
ATOM 1613 C CA . GLN A 1 203 ? 1.317 1.308 -11.751 1.00 96.12 203 GLN A CA 1
ATOM 1614 C C . GLN A 1 203 ? 2.139 1.918 -10.609 1.00 96.12 203 GLN A C 1
ATOM 1616 O O . GLN A 1 203 ? 1.590 2.181 -9.543 1.00 96.12 203 GLN A O 1
ATOM 1621 N N . VAL A 1 204 ? 3.415 2.239 -10.844 1.00 97.94 204 VAL A N 1
ATOM 1622 C CA . VAL A 1 204 ? 4.274 2.935 -9.873 1.00 97.94 204 VAL A CA 1
ATOM 1623 C C . VAL A 1 204 ? 3.653 4.278 -9.497 1.00 97.94 204 VAL A C 1
ATOM 1625 O O . VAL A 1 204 ? 3.484 4.561 -8.318 1.00 97.94 204 VAL A O 1
ATOM 1628 N N . ALA A 1 205 ? 3.196 5.075 -10.468 1.00 97.69 205 ALA A N 1
ATOM 1629 C CA . ALA A 1 205 ? 2.545 6.353 -10.176 1.00 97.69 205 ALA A CA 1
ATOM 1630 C C . ALA A 1 205 ? 1.231 6.209 -9.379 1.00 97.69 205 ALA A C 1
ATOM 1632 O O . ALA A 1 205 ? 0.867 7.107 -8.618 1.00 97.69 205 ALA A O 1
ATOM 1633 N N . GLU A 1 206 ? 0.472 5.131 -9.576 1.00 97.75 206 GLU A N 1
ATOM 1634 C CA . GLU A 1 206 ? -0.718 4.816 -8.776 1.00 97.75 206 GLU A CA 1
ATOM 1635 C C . GLU A 1 206 ? -0.333 4.434 -7.340 1.00 97.75 206 GLU A C 1
ATOM 1637 O O . GLU A 1 206 ? -0.886 5.014 -6.404 1.00 97.75 206 GLU A O 1
ATOM 1642 N N . LEU A 1 207 ? 0.677 3.578 -7.160 1.00 98.19 207 LEU A N 1
ATOM 1643 C CA . LEU A 1 207 ? 1.203 3.201 -5.846 1.00 98.19 207 LEU A CA 1
ATOM 1644 C C . LEU A 1 207 ? 1.810 4.392 -5.092 1.00 98.19 207 LEU A C 1
ATOM 1646 O O . LEU A 1 207 ? 1.554 4.547 -3.903 1.00 98.19 207 LEU A O 1
ATOM 1650 N N . CYS A 1 208 ? 2.528 5.298 -5.760 1.00 98.12 208 CYS A N 1
ATOM 1651 C CA . CYS A 1 208 ? 3.044 6.523 -5.138 1.00 98.12 208 CYS A CA 1
ATOM 1652 C C . CYS A 1 208 ? 1.916 7.405 -4.576 1.00 98.12 208 CYS A C 1
ATOM 1654 O O . CYS A 1 208 ? 2.028 7.929 -3.466 1.00 98.12 208 CYS A O 1
ATOM 1656 N N . ARG A 1 209 ? 0.807 7.555 -5.318 1.00 98.19 209 ARG A N 1
ATOM 1657 C CA . ARG A 1 209 ? -0.373 8.300 -4.841 1.00 98.19 209 ARG A CA 1
ATOM 1658 C C . ARG A 1 209 ? -1.059 7.586 -3.684 1.00 98.19 209 ARG A C 1
ATOM 1660 O O . ARG A 1 209 ? -1.563 8.241 -2.774 1.00 98.19 209 ARG A O 1
ATOM 1667 N N . GLU A 1 210 ? -1.092 6.259 -3.721 1.00 97.81 210 GLU A N 1
ATOM 1668 C CA . GLU A 1 210 ? -1.657 5.461 -2.640 1.00 97.81 210 GLU A CA 1
ATOM 1669 C C . GLU A 1 210 ? -0.812 5.566 -1.364 1.00 97.81 210 GLU A C 1
ATOM 1671 O O . GLU A 1 210 ? -1.371 5.817 -0.300 1.00 97.81 210 GLU A O 1
ATOM 1676 N N . ALA A 1 211 ? 0.520 5.513 -1.462 1.00 98.12 211 ALA A N 1
ATOM 1677 C CA . ALA A 1 211 ? 1.431 5.763 -0.343 1.00 98.12 211 ALA A CA 1
ATOM 1678 C C . ALA A 1 211 ? 1.178 7.142 0.295 1.00 98.12 211 ALA A C 1
ATOM 1680 O O . ALA A 1 211 ? 1.030 7.254 1.514 1.00 98.12 211 ALA A O 1
ATOM 1681 N N . GLU A 1 212 ? 1.028 8.180 -0.537 1.00 97.31 212 GLU A N 1
ATOM 1682 C CA . GLU A 1 212 ? 0.705 9.546 -0.107 1.00 97.31 212 GLU A CA 1
ATOM 1683 C C . GLU A 1 212 ? -0.646 9.652 0.606 1.00 97.31 212 GLU A C 1
ATOM 1685 O O . GLU A 1 212 ? -0.791 10.356 1.614 1.00 97.31 212 GLU A O 1
ATOM 1690 N N . ARG A 1 213 ? -1.652 8.935 0.104 1.00 97.75 213 ARG A N 1
ATOM 1691 C CA . ARG A 1 213 ? -2.968 8.851 0.737 1.00 97.75 213 ARG A CA 1
ATOM 1692 C C . ARG A 1 213 ? -2.874 8.135 2.084 1.00 97.75 213 ARG A C 1
ATOM 16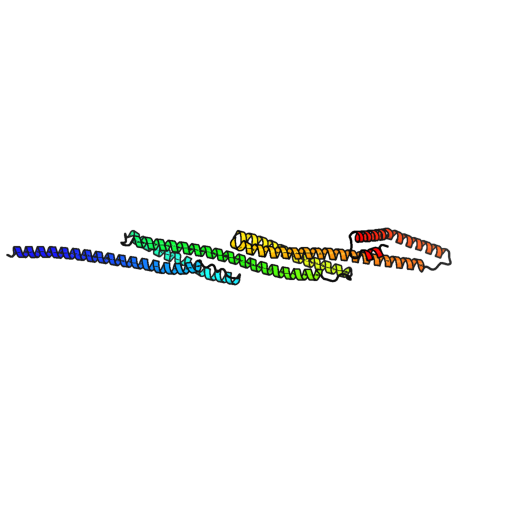94 O O . ARG A 1 213 ? -3.451 8.609 3.065 1.00 97.75 213 ARG A O 1
ATOM 1701 N N . LEU A 1 214 ? -2.151 7.019 2.135 1.00 97.12 214 LEU A N 1
ATOM 1702 C CA . LEU A 1 214 ? -2.019 6.177 3.319 1.00 97.12 214 LEU A CA 1
ATOM 1703 C C . LEU A 1 214 ? -1.257 6.873 4.439 1.00 97.12 214 LEU A C 1
ATOM 1705 O O . LEU A 1 214 ? -1.767 6.894 5.551 1.00 97.12 214 LEU A O 1
ATOM 1709 N N . TRP A 1 215 ? -0.119 7.522 4.181 1.00 96.31 215 TRP A N 1
ATOM 1710 C CA . TRP A 1 215 ? 0.587 8.238 5.251 1.00 96.31 215 TRP A CA 1
ATOM 1711 C C . TRP A 1 215 ? -0.160 9.484 5.734 1.00 96.31 215 TRP A C 1
ATOM 1713 O O . TRP A 1 215 ? 0.094 9.984 6.827 1.00 96.31 215 TRP A O 1
ATOM 1723 N N . THR A 1 216 ? -1.079 10.015 4.919 1.00 95.88 216 THR A N 1
ATOM 1724 C CA . THR A 1 216 ? -1.940 11.138 5.314 1.00 95.88 216 THR A CA 1
ATOM 1725 C C . THR A 1 216 ? -3.030 10.651 6.262 1.00 95.88 216 THR A C 1
ATOM 1727 O O . THR A 1 216 ? -3.341 11.318 7.246 1.00 95.88 216 THR A O 1
ATOM 1730 N N . ALA A 1 217 ? -3.594 9.475 5.973 1.00 95.06 217 ALA A N 1
ATOM 1731 C CA . ALA A 1 217 ? -4.586 8.817 6.815 1.00 95.06 217 ALA A CA 1
ATOM 1732 C C . ALA A 1 217 ? -3.972 8.212 8.091 1.00 95.06 217 ALA A C 1
ATOM 1734 O O . ALA A 1 217 ? -4.599 8.243 9.148 1.00 95.06 217 ALA A O 1
ATOM 1735 N N . PHE A 1 218 ? -2.745 7.696 7.998 1.00 93.94 218 PHE A N 1
ATOM 1736 C CA . PHE A 1 218 ? -2.030 6.978 9.051 1.00 93.94 218 PHE A CA 1
ATOM 1737 C C . PHE A 1 218 ? -0.605 7.546 9.209 1.00 93.94 218 PHE A C 1
ATOM 1739 O O . PHE A 1 218 ? 0.362 6.959 8.726 1.00 93.94 218 PHE A O 1
ATOM 1746 N N . PRO A 1 219 ? -0.430 8.686 9.902 1.00 93.25 219 PRO A N 1
ATOM 1747 C CA . PRO A 1 219 ? 0.866 9.373 9.990 1.00 93.25 219 PRO A CA 1
ATOM 1748 C C . PRO A 1 219 ? 2.020 8.526 10.539 1.00 93.25 219 PRO A C 1
ATOM 1750 O O . PRO A 1 219 ? 3.171 8.745 10.169 1.00 93.25 219 PRO A O 1
ATOM 1753 N N . ASN A 1 220 ? 1.723 7.532 11.379 1.00 91.81 220 ASN A N 1
ATOM 1754 C CA . ASN A 1 220 ? 2.728 6.640 11.960 1.00 91.81 220 ASN A CA 1
ATOM 1755 C C . ASN A 1 220 ? 3.407 5.733 10.921 1.00 91.81 220 ASN A C 1
ATOM 1757 O O . ASN A 1 220 ? 4.498 5.239 11.178 1.00 91.81 220 ASN A O 1
ATOM 1761 N N . THR A 1 221 ? 2.796 5.514 9.753 1.00 94.12 221 THR A N 1
ATOM 1762 C CA . THR A 1 221 ? 3.369 4.671 8.690 1.00 94.12 221 THR A CA 1
ATOM 1763 C C . THR A 1 221 ? 4.143 5.477 7.654 1.00 94.12 221 THR A C 1
ATOM 1765 O O . THR A 1 221 ? 4.645 4.909 6.688 1.00 94.12 221 THR A O 1
ATOM 1768 N N . ARG A 1 222 ? 4.251 6.799 7.835 1.00 96.62 222 ARG A N 1
ATOM 1769 C CA . ARG A 1 222 ? 4.838 7.712 6.853 1.00 96.62 222 ARG A CA 1
ATOM 1770 C C . ARG A 1 222 ? 6.262 7.349 6.464 1.00 96.62 222 ARG A C 1
ATOM 1772 O O . ARG A 1 222 ? 6.528 7.230 5.279 1.00 96.62 222 ARG A O 1
ATOM 1779 N N . GLU A 1 223 ? 7.144 7.169 7.441 1.00 97.12 223 GLU A N 1
ATOM 1780 C CA . GLU A 1 223 ? 8.562 6.890 7.188 1.00 97.12 223 GLU A CA 1
ATOM 1781 C C . GLU A 1 223 ? 8.736 5.620 6.344 1.00 97.12 223 GLU A C 1
ATOM 1783 O O . GLU A 1 223 ? 9.425 5.631 5.330 1.00 97.12 223 GLU A O 1
ATOM 1788 N N . HIS A 1 224 ? 8.023 4.552 6.706 1.00 96.00 224 HIS A N 1
ATOM 1789 C CA . HIS A 1 224 ? 8.027 3.297 5.961 1.00 96.00 224 HIS A CA 1
ATOM 1790 C C . HIS A 1 224 ? 7.528 3.466 4.517 1.00 96.00 224 HIS A C 1
ATOM 1792 O O . HIS A 1 224 ? 8.192 3.048 3.570 1.00 96.00 224 HIS A O 1
ATOM 1798 N N . LEU A 1 225 ? 6.372 4.111 4.342 1.00 97.62 225 LEU A N 1
ATOM 1799 C CA . LEU A 1 225 ? 5.762 4.315 3.028 1.00 97.62 225 LEU A CA 1
ATOM 1800 C C . LEU A 1 225 ? 6.587 5.260 2.137 1.00 97.62 225 LEU A C 1
ATOM 1802 O O . LEU A 1 225 ? 6.622 5.068 0.924 1.00 97.62 225 LEU A O 1
ATOM 1806 N N . GLU A 1 226 ? 7.261 6.259 2.717 1.00 97.56 226 GLU A N 1
ATOM 1807 C CA . GLU A 1 226 ? 8.189 7.147 2.003 1.00 97.56 226 GLU A CA 1
ATOM 1808 C C . GLU A 1 226 ? 9.378 6.371 1.435 1.00 97.56 226 GLU A C 1
ATOM 1810 O O . GLU A 1 226 ? 9.668 6.525 0.251 1.00 97.56 226 GLU A O 1
ATOM 1815 N N . VAL A 1 227 ? 10.005 5.492 2.224 1.00 97.88 227 VAL A N 1
ATOM 1816 C CA . VAL A 1 227 ? 11.110 4.641 1.745 1.00 97.88 227 VAL A CA 1
ATOM 1817 C C . VAL A 1 227 ? 10.651 3.768 0.580 1.00 97.88 227 VAL A C 1
ATOM 1819 O O . VAL A 1 227 ? 11.231 3.817 -0.498 1.00 97.88 227 VAL A O 1
ATOM 1822 N N . ARG A 1 228 ? 9.537 3.049 0.752 1.00 97.56 228 ARG A N 1
ATOM 1823 C CA . ARG A 1 228 ? 8.984 2.159 -0.282 1.00 97.56 228 ARG A CA 1
ATOM 1824 C C . ARG A 1 228 ? 8.643 2.898 -1.574 1.00 97.56 228 ARG A C 1
ATOM 1826 O O . ARG A 1 228 ? 8.888 2.396 -2.668 1.00 97.56 228 ARG A O 1
ATOM 1833 N N . LYS A 1 229 ? 8.075 4.101 -1.453 1.00 97.75 229 LYS A N 1
ATOM 1834 C CA . LYS A 1 229 ? 7.804 4.980 -2.592 1.00 97.75 229 LYS A CA 1
ATOM 1835 C C . LYS A 1 229 ? 9.104 5.374 -3.301 1.00 97.75 229 LYS A C 1
ATOM 1837 O O . LYS A 1 229 ? 9.158 5.284 -4.525 1.00 97.75 229 LYS A O 1
ATOM 1842 N N . MET A 1 230 ? 10.116 5.808 -2.549 1.00 98.06 230 MET A N 1
ATOM 1843 C CA . MET A 1 230 ? 11.407 6.221 -3.103 1.00 98.06 230 MET A CA 1
ATOM 1844 C C . MET A 1 230 ? 12.104 5.076 -3.837 1.00 98.06 230 MET A C 1
ATOM 1846 O O . MET A 1 230 ? 12.562 5.296 -4.953 1.00 98.06 230 MET A O 1
ATOM 1850 N N . ASP A 1 231 ? 12.105 3.866 -3.273 1.00 98.00 231 ASP A N 1
ATOM 1851 C CA . ASP A 1 231 ? 12.700 2.681 -3.904 1.00 98.00 231 ASP A CA 1
ATOM 1852 C C . ASP A 1 231 ? 12.082 2.415 -5.290 1.00 98.00 231 ASP A C 1
ATOM 1854 O O . ASP A 1 231 ? 12.795 2.226 -6.277 1.00 98.00 231 ASP A O 1
ATOM 1858 N N . MET A 1 232 ? 10.745 2.462 -5.395 1.00 98.00 232 MET A N 1
ATOM 1859 C CA . MET A 1 232 ? 10.045 2.278 -6.674 1.00 98.00 232 MET A CA 1
ATOM 1860 C C . MET A 1 232 ? 10.346 3.401 -7.677 1.00 98.00 232 MET A C 1
ATOM 1862 O O . MET A 1 232 ? 10.521 3.133 -8.867 1.00 98.00 232 MET A O 1
ATOM 1866 N N . GLU A 1 233 ? 10.379 4.659 -7.222 1.00 97.94 233 GLU A N 1
ATOM 1867 C CA . GLU A 1 233 ? 10.671 5.817 -8.077 1.00 97.94 233 GLU A CA 1
ATOM 1868 C C . GLU A 1 233 ? 12.115 5.795 -8.595 1.00 97.94 233 GLU A C 1
ATOM 1870 O O . GLU A 1 233 ? 12.342 6.070 -9.776 1.00 97.94 233 GLU A O 1
ATOM 1875 N N . GLU A 1 234 ? 13.080 5.460 -7.738 1.00 97.56 234 GLU A N 1
ATOM 1876 C CA . GLU A 1 234 ? 14.500 5.381 -8.084 1.00 97.56 234 GLU A CA 1
ATOM 1877 C C . GLU A 1 234 ? 14.759 4.244 -9.073 1.00 97.56 234 GLU A C 1
ATOM 1879 O O . GLU A 1 234 ? 15.312 4.488 -10.146 1.00 97.56 234 GLU A O 1
ATOM 1884 N N . GLN A 1 235 ? 14.255 3.039 -8.798 1.00 97.06 235 GLN A N 1
ATOM 1885 C CA . GLN A 1 235 ? 14.454 1.906 -9.698 1.00 97.06 235 GLN A CA 1
ATOM 1886 C C . GLN A 1 235 ? 13.797 2.131 -11.067 1.00 97.06 235 GLN A C 1
ATOM 1888 O O . GLN A 1 235 ? 14.389 1.845 -12.110 1.00 97.06 235 GLN A O 1
ATOM 1893 N N . LEU A 1 236 ? 12.584 2.699 -11.100 1.00 97.31 236 LEU A N 1
ATOM 1894 C CA . LEU A 1 236 ? 11.938 3.055 -12.363 1.00 97.31 236 LEU A CA 1
ATOM 1895 C C . LEU A 1 236 ? 12.757 4.096 -13.134 1.00 97.31 236 LEU A C 1
ATOM 1897 O O . LEU A 1 236 ? 12.933 3.971 -14.348 1.00 97.31 236 LEU A O 1
ATOM 1901 N N . LYS A 1 237 ? 13.257 5.123 -12.443 1.00 96.44 237 LYS A N 1
ATOM 1902 C CA . LYS A 1 237 ? 14.081 6.166 -13.052 1.00 96.44 237 LYS A CA 1
ATOM 1903 C C . LYS A 1 237 ? 15.347 5.576 -13.675 1.00 96.44 237 LYS A C 1
ATOM 1905 O O . LYS A 1 237 ? 15.635 5.895 -14.829 1.00 96.44 237 LYS A O 1
ATOM 1910 N N . ASP A 1 238 ? 16.046 4.695 -12.970 1.00 95.50 238 ASP A N 1
ATOM 1911 C CA . ASP A 1 238 ? 17.273 4.065 -13.460 1.00 95.50 238 ASP A CA 1
ATOM 1912 C C . ASP A 1 238 ? 17.020 3.224 -14.719 1.00 95.50 238 ASP A C 1
ATOM 1914 O O . ASP A 1 238 ? 17.760 3.333 -15.704 1.00 95.50 238 ASP A O 1
ATOM 1918 N N . ILE A 1 239 ? 15.917 2.467 -14.754 1.00 95.38 239 ILE A N 1
ATOM 1919 C CA . ILE A 1 239 ? 15.513 1.705 -15.945 1.00 95.38 239 ILE A CA 1
ATOM 1920 C C . ILE A 1 239 ? 15.219 2.641 -17.121 1.00 95.38 239 ILE A C 1
ATOM 1922 O O . ILE A 1 239 ? 15.637 2.360 -18.248 1.00 95.38 239 ILE A O 1
ATOM 1926 N N . LEU A 1 240 ? 14.510 3.752 -16.899 1.00 94.56 240 LEU A N 1
ATOM 1927 C CA . LEU A 1 240 ? 14.181 4.714 -17.958 1.00 94.56 240 LEU A CA 1
ATOM 1928 C C . LEU A 1 240 ? 15.429 5.423 -18.498 1.00 94.56 240 LEU A C 1
ATOM 1930 O O . LEU A 1 240 ? 15.564 5.602 -19.713 1.00 94.56 240 LEU A O 1
ATOM 1934 N N . GLU A 1 241 ? 16.362 5.793 -17.623 1.00 94.31 241 GLU A N 1
ATOM 1935 C CA . GLU A 1 241 ? 17.646 6.372 -18.020 1.00 94.31 241 GLU A CA 1
ATOM 1936 C C . GLU A 1 241 ? 18.488 5.369 -18.820 1.00 94.31 241 GLU A C 1
ATOM 1938 O O . GLU A 1 241 ? 19.013 5.718 -19.882 1.00 94.31 241 GLU A O 1
ATOM 1943 N N . GLY A 1 242 ? 18.559 4.113 -18.375 1.00 93.62 242 GLY A N 1
ATOM 1944 C CA . GLY A 1 242 ? 19.214 3.033 -19.111 1.00 93.62 242 GLY A CA 1
ATOM 1945 C C . GLY A 1 242 ? 18.602 2.802 -20.495 1.00 93.62 242 GLY A C 1
ATOM 1946 O O . GLY A 1 242 ? 19.273 2.883 -21.528 1.00 93.62 242 GLY A O 1
ATOM 1947 N N . THR A 1 243 ? 17.278 2.674 -20.537 1.00 93.25 243 THR A N 1
ATOM 1948 C CA . THR A 1 243 ? 16.485 2.526 -21.763 1.00 93.25 243 THR A CA 1
ATOM 1949 C C . THR A 1 243 ? 16.764 3.644 -22.767 1.00 93.25 243 THR A C 1
ATOM 1951 O O . THR A 1 243 ? 16.900 3.380 -23.965 1.00 93.25 243 THR A O 1
ATOM 1954 N N . ARG A 1 244 ? 16.892 4.889 -22.294 1.00 93.06 244 ARG A N 1
ATOM 1955 C CA . ARG A 1 244 ? 17.254 6.035 -23.133 1.00 93.06 244 ARG A CA 1
ATOM 1956 C C . ARG A 1 244 ? 18.681 5.921 -23.671 1.00 93.06 244 ARG A C 1
ATOM 1958 O O . ARG A 1 244 ? 18.886 6.113 -24.868 1.00 93.06 244 ARG A O 1
ATOM 1965 N N . ARG A 1 245 ? 19.662 5.579 -22.827 1.00 91.81 245 ARG A N 1
ATOM 1966 C CA . ARG A 1 245 ? 21.057 5.372 -23.267 1.00 91.81 245 ARG A CA 1
ATOM 1967 C C . ARG A 1 245 ? 21.154 4.269 -24.321 1.00 91.81 245 ARG A C 1
ATOM 1969 O O . ARG A 1 245 ? 21.876 4.422 -25.307 1.00 91.81 245 ARG A O 1
ATOM 1976 N N . HIS A 1 246 ? 20.412 3.176 -24.143 1.00 91.81 246 HIS A N 1
ATOM 1977 C CA . HIS A 1 246 ? 20.348 2.092 -25.120 1.00 91.81 246 HIS A CA 1
ATOM 1978 C C . HIS A 1 246 ? 19.771 2.565 -26.461 1.00 91.81 246 HIS A C 1
ATOM 1980 O O . HIS A 1 246 ? 20.351 2.279 -27.509 1.00 91.81 246 HIS A O 1
ATOM 1986 N N . GLN A 1 247 ? 18.683 3.344 -26.434 1.00 93.31 247 GLN A N 1
ATOM 1987 C CA . GLN A 1 247 ? 18.074 3.920 -27.635 1.00 93.31 247 GLN A CA 1
ATOM 1988 C C . GLN A 1 247 ? 19.054 4.811 -28.407 1.00 93.31 247 GLN A C 1
ATOM 1990 O O . GLN A 1 247 ? 19.222 4.642 -29.615 1.00 93.31 247 GLN A O 1
ATOM 1995 N N . GLU A 1 248 ? 19.721 5.735 -27.710 1.00 90.38 248 GLU A N 1
ATOM 1996 C CA . GLU A 1 248 ? 20.711 6.643 -28.302 1.00 90.38 248 GLU A CA 1
ATOM 1997 C C . GLU A 1 248 ? 21.855 5.845 -28.953 1.00 90.38 248 GLU A C 1
ATOM 1999 O O . GLU A 1 248 ? 22.263 6.132 -30.082 1.00 90.38 248 GLU A O 1
ATOM 2004 N N . ARG A 1 249 ? 22.325 4.771 -28.300 1.00 88.31 249 ARG A N 1
ATOM 2005 C CA . ARG A 1 249 ? 23.336 3.880 -28.883 1.00 88.31 249 ARG A CA 1
ATOM 2006 C C . ARG A 1 249 ? 22.834 3.169 -30.138 1.00 88.31 249 ARG A C 1
ATOM 2008 O O . ARG A 1 249 ? 23.561 3.138 -31.129 1.00 88.31 249 ARG A O 1
ATOM 2015 N N . LEU A 1 250 ? 21.631 2.595 -30.114 1.00 90.81 250 LEU A N 1
ATOM 2016 C CA . LEU A 1 250 ? 21.062 1.905 -31.275 1.00 90.81 250 LEU A CA 1
ATOM 2017 C C . LEU A 1 250 ? 20.905 2.846 -32.475 1.00 90.81 250 LEU A C 1
ATOM 2019 O O . LEU A 1 250 ? 21.293 2.479 -33.580 1.00 90.81 250 LEU A O 1
ATOM 2023 N N . GLN A 1 251 ? 20.427 4.074 -32.256 1.00 90.25 251 GLN A N 1
ATOM 2024 C CA . GLN A 1 251 ? 20.282 5.090 -33.306 1.00 90.25 251 GLN A CA 1
ATOM 2025 C C . GLN A 1 251 ? 21.626 5.492 -33.924 1.00 90.25 251 GLN A C 1
ATOM 2027 O O . GLN A 1 251 ? 21.743 5.628 -35.147 1.00 90.25 251 GLN A O 1
ATOM 2032 N N . HIS A 1 252 ? 22.663 5.656 -33.097 1.00 86.00 252 HIS A N 1
ATOM 2033 C CA . HIS A 1 252 ? 24.016 5.913 -33.591 1.00 86.00 252 HIS A CA 1
ATOM 2034 C C . HIS A 1 252 ? 24.537 4.746 -34.439 1.00 86.00 252 HIS A C 1
ATOM 2036 O O . HIS A 1 252 ? 25.058 4.962 -35.534 1.00 86.00 252 HIS A O 1
ATOM 2042 N N . MET A 1 253 ? 24.350 3.509 -33.972 1.00 85.25 253 MET A N 1
ATOM 2043 C CA . MET A 1 253 ? 24.777 2.310 -34.695 1.00 85.25 253 MET A CA 1
ATOM 2044 C C . MET A 1 253 ? 24.018 2.124 -36.016 1.00 85.25 253 MET A C 1
ATOM 2046 O O . MET A 1 253 ? 24.636 1.783 -37.025 1.00 85.25 253 MET A O 1
ATOM 2050 N N . GLU A 1 254 ? 22.707 2.382 -36.041 1.00 88.62 254 GLU A N 1
ATOM 2051 C CA . GLU A 1 254 ? 21.892 2.325 -37.260 1.00 88.62 254 GLU A CA 1
ATOM 2052 C C . GLU A 1 254 ? 22.408 3.325 -38.299 1.00 88.62 254 GLU A C 1
ATOM 2054 O O . GLU A 1 254 ? 22.681 2.950 -39.442 1.00 88.62 254 GLU A O 1
ATOM 2059 N N . SER A 1 255 ? 22.610 4.578 -37.879 1.00 87.06 255 SER A N 1
ATOM 2060 C CA . SER A 1 255 ? 23.119 5.649 -38.741 1.00 87.06 255 SER A CA 1
ATOM 2061 C C . SER A 1 255 ? 24.486 5.291 -39.334 1.00 87.06 255 SER A C 1
ATOM 2063 O O . SER A 1 255 ? 24.731 5.499 -40.522 1.00 87.06 255 SER A O 1
ATOM 2065 N N . LEU A 1 256 ? 25.369 4.692 -38.527 1.00 84.31 256 LEU A N 1
ATOM 2066 C CA . LEU A 1 256 ? 26.681 4.225 -38.969 1.00 84.31 256 LEU A CA 1
ATOM 2067 C C . LEU A 1 256 ? 26.593 3.094 -39.998 1.00 84.31 256 LEU A C 1
ATOM 2069 O O . LEU A 1 256 ? 27.255 3.157 -41.036 1.00 84.31 256 LEU A O 1
ATOM 2073 N N . GLN A 1 257 ? 25.805 2.051 -39.729 1.00 87.06 257 GLN A N 1
ATOM 2074 C CA . GLN A 1 257 ? 25.704 0.926 -40.659 1.00 87.06 257 GLN A CA 1
ATOM 2075 C C . GLN A 1 257 ? 25.008 1.325 -41.963 1.00 87.06 257 GLN A C 1
ATOM 2077 O O . GLN A 1 257 ? 25.426 0.867 -43.026 1.00 87.06 257 GLN A O 1
ATOM 2082 N N . ALA A 1 258 ? 24.016 2.220 -41.910 1.00 88.19 258 ALA A N 1
ATOM 2083 C CA . ALA A 1 258 ? 23.402 2.800 -43.101 1.00 88.19 258 ALA A CA 1
ATOM 2084 C C . ALA A 1 258 ? 24.438 3.552 -43.953 1.00 88.19 258 ALA A C 1
ATOM 2086 O O . ALA A 1 258 ? 24.546 3.301 -45.153 1.00 88.19 258 ALA A O 1
ATOM 2087 N N . TYR A 1 259 ? 25.281 4.374 -43.320 1.00 88.12 259 TYR A N 1
ATOM 2088 C CA . TYR A 1 259 ? 26.368 5.081 -43.999 1.00 88.12 259 TYR A CA 1
ATOM 2089 C C . TYR A 1 259 ? 27.383 4.121 -44.645 1.00 88.12 259 TYR A C 1
ATOM 2091 O O . TYR A 1 259 ? 27.795 4.294 -45.793 1.00 88.12 259 TYR A O 1
ATOM 2099 N N . PHE A 1 260 ? 27.786 3.055 -43.946 1.00 87.06 260 PHE A N 1
ATOM 2100 C CA . PHE A 1 260 ? 28.690 2.052 -44.518 1.00 87.06 260 PHE A CA 1
ATOM 2101 C C . PHE A 1 260 ? 28.058 1.232 -45.640 1.00 87.06 260 PHE A C 1
ATOM 2103 O O . PHE A 1 260 ? 28.774 0.818 -46.558 1.00 87.06 260 PHE A O 1
ATOM 2110 N N . GLN A 1 261 ? 26.751 0.991 -45.590 1.00 88.31 261 GLN A N 1
ATOM 2111 C CA . GLN A 1 261 ? 26.033 0.362 -46.687 1.00 88.31 261 GLN A CA 1
ATOM 2112 C C . GLN A 1 261 ? 26.039 1.266 -47.927 1.00 88.31 261 GLN A C 1
ATOM 2114 O O . GLN A 1 261 ? 26.453 0.807 -48.991 1.00 88.31 261 GLN A O 1
ATOM 2119 N N . GLU A 1 262 ? 25.706 2.549 -47.776 1.00 90.38 262 GLU A N 1
ATOM 2120 C CA . GLU A 1 262 ? 25.745 3.532 -48.867 1.00 90.38 262 GLU A CA 1
ATOM 2121 C C . GLU A 1 262 ? 27.151 3.640 -49.479 1.00 90.38 262 GLU A C 1
ATOM 2123 O O . GLU A 1 262 ? 27.313 3.586 -50.698 1.00 90.38 262 GLU A O 1
ATOM 2128 N N . TYR A 1 263 ? 28.199 3.658 -48.647 1.00 89.75 263 TYR A N 1
ATOM 2129 C CA . TYR A 1 263 ? 29.585 3.607 -49.120 1.00 89.75 263 TYR A CA 1
ATOM 2130 C C . TYR A 1 263 ? 29.864 2.374 -49.993 1.00 89.75 263 TYR A C 1
ATOM 2132 O O . TYR A 1 263 ? 30.469 2.488 -51.061 1.00 89.75 263 TYR A O 1
ATOM 2140 N N . ARG A 1 264 ? 29.452 1.176 -49.549 1.00 90.31 264 ARG A N 1
ATOM 2141 C CA . ARG A 1 264 ? 29.664 -0.072 -50.306 1.00 90.31 264 ARG A CA 1
ATOM 2142 C C . ARG A 1 264 ? 28.922 -0.033 -51.642 1.00 90.31 264 ARG A C 1
ATOM 2144 O O . ARG A 1 264 ? 29.500 -0.436 -52.651 1.00 90.31 264 ARG A O 1
ATOM 2151 N N . GLU A 1 265 ? 27.695 0.482 -51.656 1.00 91.25 265 GLU A N 1
ATOM 2152 C CA . GLU A 1 265 ? 26.879 0.643 -52.864 1.00 91.25 265 GLU A CA 1
ATOM 2153 C C . GLU A 1 265 ? 27.523 1.629 -53.855 1.00 91.25 265 GLU A C 1
ATOM 2155 O O . GLU A 1 265 ? 27.682 1.303 -55.037 1.00 91.25 265 GLU A O 1
ATOM 2160 N N . LEU A 1 266 ? 27.990 2.789 -53.378 1.00 91.12 266 LEU A N 1
ATOM 2161 C CA . LEU A 1 266 ? 28.703 3.782 -54.189 1.00 91.12 266 LEU A CA 1
ATOM 2162 C C . LEU A 1 266 ? 30.017 3.229 -54.752 1.00 91.12 266 LEU A C 1
ATOM 2164 O O . LEU A 1 266 ? 30.288 3.375 -55.946 1.00 91.12 266 LEU A O 1
ATOM 2168 N N . MET A 1 267 ? 30.818 2.544 -53.932 1.00 90.50 267 MET A N 1
ATOM 2169 C CA . MET A 1 267 ? 32.072 1.920 -54.368 1.00 90.50 267 MET A CA 1
ATOM 2170 C C . MET A 1 267 ? 31.839 0.813 -55.398 1.00 90.50 267 MET A C 1
ATOM 2172 O O . MET A 1 267 ? 32.574 0.717 -56.386 1.00 90.50 267 MET A O 1
ATOM 2176 N N . GLN A 1 268 ? 30.811 -0.015 -55.201 1.00 93.19 268 GLN A N 1
ATOM 2177 C CA . GLN A 1 268 ? 30.438 -1.046 -56.163 1.00 93.19 268 GLN A CA 1
ATOM 2178 C C . GLN A 1 268 ? 29.990 -0.424 -57.488 1.00 93.19 268 GLN A C 1
ATOM 2180 O O . GLN A 1 268 ? 30.415 -0.891 -58.549 1.00 93.19 268 GLN A O 1
ATOM 2185 N N . TRP A 1 269 ? 29.190 0.644 -57.451 1.00 94.19 269 TRP A N 1
ATOM 2186 C CA . TRP A 1 269 ? 28.812 1.368 -58.660 1.00 94.19 269 TRP A CA 1
ATOM 2187 C C . TRP A 1 269 ? 30.030 1.956 -59.379 1.00 94.19 269 TRP A C 1
ATOM 2189 O O . TRP A 1 269 ? 30.200 1.688 -60.567 1.00 94.19 269 TRP A O 1
ATOM 2199 N N . MET A 1 270 ? 30.918 2.666 -58.671 1.00 89.69 270 MET A N 1
ATOM 2200 C CA . MET A 1 270 ? 32.131 3.245 -59.264 1.00 89.69 270 MET A CA 1
ATOM 2201 C C . MET A 1 270 ? 33.008 2.174 -59.921 1.00 89.69 270 MET A C 1
ATOM 2203 O O . MET A 1 270 ? 33.443 2.344 -61.058 1.00 89.69 270 MET A O 1
ATOM 2207 N N . LYS A 1 271 ? 33.208 1.027 -59.258 1.00 92.06 271 LYS A N 1
ATOM 2208 C CA . LYS A 1 271 ? 33.962 -0.105 -59.816 1.00 92.06 271 LYS A CA 1
ATOM 2209 C C . LYS A 1 271 ? 33.300 -0.680 -61.071 1.00 92.06 271 LYS A C 1
ATOM 2211 O O . LYS A 1 271 ? 33.991 -1.039 -62.027 1.00 92.06 271 LYS A O 1
ATOM 2216 N N . THR A 1 272 ? 31.972 -0.772 -61.077 1.00 91.69 272 THR A N 1
ATOM 2217 C CA . THR A 1 272 ? 31.213 -1.263 -62.233 1.00 91.69 272 THR A CA 1
ATOM 2218 C C . THR A 1 272 ? 31.339 -0.285 -63.404 1.00 91.69 272 THR A C 1
ATOM 2220 O O . THR A 1 272 ? 31.691 -0.710 -64.501 1.00 91.69 272 THR A O 1
ATOM 2223 N N . MET A 1 273 ? 31.163 1.018 -63.159 1.00 89.56 273 MET A N 1
ATOM 2224 C CA . MET A 1 273 ? 31.318 2.081 -64.161 1.00 89.56 273 MET A CA 1
ATOM 2225 C C . MET A 1 273 ? 32.736 2.098 -64.748 1.00 89.56 273 MET A C 1
ATOM 2227 O O . MET A 1 273 ? 32.911 2.076 -65.964 1.00 89.56 273 MET A O 1
ATOM 2231 N N . GLN A 1 274 ? 33.762 2.013 -63.894 1.00 90.25 274 GLN A N 1
ATOM 2232 C CA . GLN A 1 274 ? 35.157 1.913 -64.324 1.00 90.25 274 GLN A CA 1
ATOM 2233 C C . GLN A 1 274 ? 35.396 0.683 -65.208 1.00 90.25 274 GLN A C 1
ATOM 2235 O O . GLN A 1 274 ? 36.081 0.774 -66.225 1.00 90.25 274 GLN A O 1
ATOM 2240 N N . THR A 1 275 ? 34.831 -0.471 -64.844 1.00 91.19 275 THR A N 1
ATOM 2241 C CA . THR A 1 275 ? 34.976 -1.704 -65.630 1.00 91.19 275 THR A CA 1
ATOM 2242 C C . THR A 1 275 ? 34.276 -1.582 -66.987 1.00 91.19 275 THR A C 1
ATOM 2244 O O . THR A 1 275 ? 34.853 -1.976 -67.998 1.00 91.19 275 THR A O 1
ATOM 2247 N N . MET A 1 276 ? 33.072 -0.999 -67.043 1.00 86.50 276 MET A N 1
ATOM 2248 C CA . MET A 1 276 ? 32.363 -0.754 -68.307 1.00 86.50 276 MET A CA 1
ATOM 2249 C C . MET A 1 276 ? 33.175 0.156 -69.234 1.00 86.50 276 MET A C 1
ATOM 2251 O O . MET A 1 276 ? 33.427 -0.219 -70.371 1.00 86.50 276 MET A O 1
ATOM 2255 N N . MET A 1 277 ? 33.685 1.282 -68.729 1.00 85.38 277 MET A N 1
ATOM 2256 C CA . MET A 1 277 ? 34.463 2.232 -69.535 1.00 85.38 277 MET A CA 1
ATOM 2257 C C . MET A 1 277 ? 35.818 1.677 -70.007 1.00 85.38 277 MET A C 1
ATOM 2259 O O . MET A 1 277 ? 36.291 2.031 -71.081 1.00 85.38 277 MET A O 1
ATOM 2263 N N . THR A 1 278 ? 36.475 0.829 -69.209 1.00 85.62 278 THR A N 1
ATOM 2264 C CA . THR A 1 278 ? 37.828 0.320 -69.523 1.00 85.62 278 THR A CA 1
ATOM 2265 C C . THR A 1 278 ? 37.836 -0.964 -70.349 1.00 85.62 278 THR A C 1
ATOM 2267 O O . THR A 1 278 ? 38.849 -1.278 -70.971 1.00 85.62 278 THR A O 1
ATOM 2270 N N . SER A 1 279 ? 36.732 -1.715 -70.362 1.00 84.25 279 SER A N 1
ATOM 2271 C CA . SER A 1 279 ? 36.612 -2.972 -71.116 1.00 84.25 279 SER A CA 1
ATOM 2272 C C . SER A 1 279 ? 36.165 -2.786 -72.571 1.00 84.25 279 SER A C 1
ATOM 2274 O O . SER A 1 279 ? 36.205 -3.742 -73.349 1.00 84.25 279 SER A O 1
ATOM 2276 N N . GLU A 1 280 ? 35.767 -1.572 -72.960 1.00 80.81 280 GLU A N 1
ATOM 2277 C CA . GLU A 1 280 ? 35.332 -1.266 -74.321 1.00 80.81 280 GLU A CA 1
ATOM 2278 C C . GLU A 1 280 ? 36.498 -1.327 -75.321 1.00 80.81 280 GLU A C 1
ATOM 2280 O O . GLU A 1 280 ? 37.546 -0.702 -75.156 1.00 80.81 280 GLU A O 1
ATOM 2285 N N . GLN A 1 281 ? 36.321 -2.113 -76.386 1.00 82.00 281 GLN A N 1
ATOM 2286 C CA . GLN A 1 281 ? 37.319 -2.260 -77.444 1.00 82.00 281 GLN A CA 1
ATOM 2287 C C . GLN A 1 281 ? 37.191 -1.134 -78.470 1.00 82.00 281 GLN A C 1
ATOM 2289 O O . GLN A 1 281 ? 36.086 -0.782 -78.878 1.00 82.00 281 GLN A O 1
ATOM 2294 N N . LEU A 1 282 ? 38.333 -0.626 -78.941 1.00 85.38 282 LEU A N 1
ATOM 2295 C CA . LEU A 1 282 ? 38.386 0.406 -79.977 1.00 85.38 282 LEU A CA 1
ATOM 2296 C C . LEU A 1 282 ? 37.793 -0.109 -81.306 1.00 85.38 282 LEU A C 1
ATOM 2298 O O . LEU A 1 282 ? 38.319 -1.075 -81.875 1.00 85.38 282 LEU A O 1
ATOM 2302 N N . PRO A 1 283 ? 36.734 0.535 -81.828 1.00 87.19 283 PRO A N 1
ATOM 2303 C CA . PRO A 1 283 ? 36.139 0.196 -83.112 1.00 87.19 283 PRO A CA 1
ATOM 2304 C C . PRO A 1 283 ? 37.099 0.464 -84.275 1.00 87.19 283 PRO A C 1
ATOM 2306 O O . PRO A 1 283 ? 38.013 1.284 -84.180 1.00 87.19 283 PRO A O 1
ATOM 2309 N N . ARG A 1 284 ? 36.891 -0.232 -85.398 1.00 88.19 284 ARG A N 1
ATOM 2310 C CA . ARG A 1 284 ? 37.708 -0.079 -86.622 1.00 88.19 284 ARG A CA 1
ATOM 2311 C C . ARG A 1 284 ? 36.996 0.696 -87.730 1.00 88.19 284 ARG A C 1
ATOM 2313 O O . ARG A 1 284 ? 37.521 0.809 -88.835 1.00 88.19 284 ARG A O 1
ATOM 2320 N N . ASP A 1 285 ? 35.811 1.210 -87.441 1.00 90.81 285 ASP A N 1
ATOM 2321 C CA . ASP A 1 285 ? 34.927 1.901 -88.362 1.00 90.81 285 ASP A CA 1
ATOM 2322 C C . ASP A 1 285 ? 34.324 3.153 -87.712 1.00 90.81 285 ASP A C 1
ATOM 2324 O O . ASP A 1 285 ? 34.196 3.261 -86.493 1.00 90.81 285 ASP A O 1
ATOM 2328 N N . VAL A 1 286 ? 33.951 4.124 -88.548 1.00 89.06 286 VAL A N 1
ATOM 2329 C CA . VAL A 1 286 ? 33.406 5.413 -88.091 1.00 89.06 286 VAL A CA 1
ATOM 2330 C C . VAL A 1 286 ? 32.106 5.216 -87.309 1.00 89.06 286 VAL A C 1
ATOM 2332 O O . VAL A 1 286 ? 31.928 5.829 -86.262 1.00 89.06 286 VAL A O 1
ATOM 2335 N N . ALA A 1 287 ? 31.237 4.309 -87.768 1.00 89.06 287 ALA A N 1
ATOM 2336 C CA . ALA A 1 287 ? 29.970 4.014 -87.106 1.00 89.06 287 ALA A CA 1
ATOM 2337 C C . ALA A 1 287 ? 30.172 3.451 -85.689 1.00 89.06 287 ALA A C 1
ATOM 2339 O O . ALA A 1 287 ? 29.485 3.870 -84.756 1.00 89.06 287 ALA A O 1
ATOM 2340 N N . GLY A 1 288 ? 31.140 2.548 -85.501 1.00 87.69 288 GLY A N 1
ATOM 2341 C CA . GLY A 1 288 ? 31.502 2.047 -84.181 1.00 87.69 288 GLY A CA 1
ATOM 2342 C C 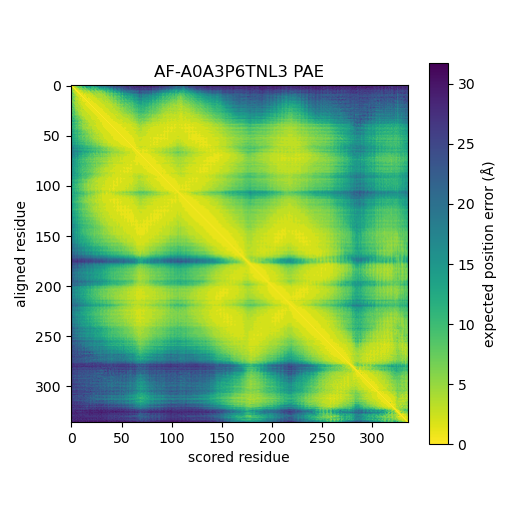. GLY A 1 288 ? 32.084 3.136 -83.277 1.00 87.69 288 GLY A C 1
ATOM 2343 O O . GLY A 1 288 ? 31.709 3.212 -82.108 1.00 87.69 288 GLY A O 1
ATOM 2344 N N . CYS A 1 289 ? 32.947 4.014 -83.803 1.00 87.12 289 CYS A N 1
ATOM 2345 C CA . CYS A 1 289 ? 33.490 5.151 -83.049 1.00 87.12 289 CYS A CA 1
ATOM 2346 C C . CYS A 1 289 ? 32.394 6.125 -82.588 1.00 87.12 289 CYS A C 1
ATOM 2348 O O . CYS A 1 289 ? 32.407 6.567 -81.441 1.00 87.12 289 CYS A O 1
ATOM 2350 N N . GLU A 1 290 ? 31.426 6.438 -83.453 1.00 89.31 290 GLU A N 1
ATOM 2351 C CA . GLU A 1 290 ? 30.279 7.286 -83.106 1.00 89.31 290 GLU A CA 1
ATOM 2352 C C . GLU A 1 290 ? 29.369 6.628 -82.058 1.00 89.31 290 GLU A C 1
ATOM 2354 O O . GLU A 1 290 ? 28.891 7.303 -81.145 1.00 89.31 290 GLU A O 1
ATOM 2359 N N . ALA A 1 291 ? 29.146 5.313 -82.148 1.00 87.69 291 ALA A N 1
ATOM 2360 C CA . ALA A 1 291 ? 28.380 4.567 -81.152 1.00 87.69 291 ALA A CA 1
ATOM 2361 C C . ALA A 1 291 ? 29.081 4.546 -79.783 1.00 87.69 291 ALA A C 1
ATOM 2363 O O . ALA A 1 291 ? 28.429 4.745 -78.757 1.00 87.69 291 ALA A O 1
ATOM 2364 N N . LEU A 1 292 ? 30.405 4.363 -79.773 1.00 88.44 292 LEU A N 1
ATOM 2365 C CA . LEU A 1 292 ? 31.220 4.416 -78.560 1.00 88.44 292 LEU A CA 1
ATOM 2366 C C . LEU A 1 292 ? 31.170 5.806 -77.909 1.00 88.44 292 LEU A C 1
ATOM 2368 O O . LEU A 1 292 ? 30.986 5.912 -76.700 1.00 88.44 292 LEU A O 1
ATOM 2372 N N . ALA A 1 293 ? 31.266 6.873 -78.708 1.00 88.38 293 ALA A N 1
ATOM 2373 C CA . ALA A 1 293 ? 31.170 8.246 -78.217 1.00 88.38 293 ALA A CA 1
ATOM 2374 C C . ALA A 1 293 ? 29.810 8.532 -77.558 1.00 88.38 293 ALA A C 1
ATOM 2376 O O . ALA A 1 293 ? 29.766 9.066 -76.453 1.00 88.38 293 ALA A O 1
ATOM 2377 N N . ARG A 1 294 ? 28.703 8.105 -78.183 1.00 90.19 294 ARG A N 1
ATOM 2378 C CA . ARG A 1 294 ? 27.357 8.257 -77.599 1.00 90.19 294 ARG A CA 1
ATOM 2379 C C . ARG A 1 294 ? 27.214 7.517 -76.272 1.00 90.19 294 ARG A C 1
ATOM 2381 O O . ARG A 1 294 ? 26.678 8.072 -75.321 1.00 90.19 294 ARG A O 1
ATOM 2388 N N . ARG A 1 295 ? 27.724 6.287 -76.188 1.00 88.31 295 ARG A N 1
ATOM 2389 C CA . ARG A 1 295 ? 27.701 5.503 -74.946 1.00 88.31 295 ARG A CA 1
ATOM 2390 C C . ARG A 1 295 ? 28.556 6.142 -73.846 1.00 88.31 295 ARG A C 1
ATOM 2392 O O . ARG A 1 295 ? 28.158 6.155 -72.686 1.00 88.31 295 ARG A O 1
ATOM 2399 N N . HIS A 1 296 ? 29.690 6.738 -74.201 1.00 88.88 296 HIS A N 1
ATOM 2400 C CA . HIS A 1 296 ? 30.484 7.518 -73.255 1.00 88.88 296 HIS A CA 1
ATOM 2401 C C . HIS A 1 296 ? 29.727 8.759 -72.741 1.00 88.88 296 HIS A C 1
ATOM 2403 O O . HIS A 1 296 ? 29.788 9.066 -71.548 1.00 88.88 296 HIS A O 1
ATOM 2409 N N . ASP A 1 297 ? 28.977 9.452 -73.603 1.00 90.62 297 ASP A N 1
ATOM 2410 C CA . ASP A 1 297 ? 28.109 10.561 -73.182 1.00 90.62 297 ASP A CA 1
ATOM 2411 C C . ASP A 1 297 ? 26.999 10.088 -72.224 1.00 90.62 297 ASP A C 1
ATOM 2413 O O . ASP A 1 297 ? 26.706 10.773 -71.241 1.00 90.62 297 ASP A O 1
ATOM 2417 N N . GLU A 1 298 ? 26.434 8.894 -72.443 1.00 91.00 298 GLU A N 1
ATOM 2418 C CA . GLU A 1 298 ? 25.473 8.259 -71.526 1.00 91.00 298 GLU A CA 1
ATOM 2419 C C . GLU A 1 298 ? 26.091 7.986 -70.144 1.00 91.00 298 GLU A C 1
ATOM 2421 O O . GLU A 1 298 ? 25.502 8.361 -69.126 1.00 91.00 298 GLU A O 1
ATOM 2426 N N . TYR A 1 299 ? 27.305 7.421 -70.081 1.00 90.12 299 TYR A N 1
ATOM 2427 C CA . TYR A 1 299 ? 28.020 7.233 -68.810 1.00 90.12 299 TYR A CA 1
ATOM 2428 C C . TYR A 1 299 ? 28.282 8.566 -68.096 1.00 90.12 299 TYR A C 1
ATOM 2430 O O . TYR A 1 299 ? 28.127 8.664 -66.878 1.00 90.12 299 TYR A O 1
ATOM 2438 N N . ASN A 1 300 ? 28.652 9.615 -68.838 1.00 89.62 300 ASN A N 1
ATOM 2439 C CA . ASN A 1 300 ? 28.888 10.946 -68.278 1.00 89.62 300 ASN A CA 1
ATOM 2440 C C . ASN A 1 300 ? 27.614 11.550 -67.671 1.00 89.62 300 ASN A C 1
ATOM 2442 O O . ASN A 1 300 ? 27.658 12.112 -66.576 1.00 89.62 300 ASN A O 1
ATOM 2446 N N . LEU A 1 301 ? 26.468 11.390 -68.336 1.00 91.69 301 LEU A N 1
ATOM 2447 C CA . LEU A 1 301 ? 25.174 11.807 -67.797 1.00 91.69 301 LEU A CA 1
ATOM 2448 C C . LEU A 1 301 ? 24.814 11.038 -66.519 1.00 91.69 301 LEU A C 1
ATOM 2450 O O . LEU A 1 301 ? 24.369 11.654 -65.550 1.00 91.69 301 LEU A O 1
ATOM 2454 N N . GLU A 1 302 ? 25.054 9.723 -66.471 1.00 90.88 302 GLU A N 1
ATOM 2455 C CA . GLU A 1 302 ? 24.820 8.929 -65.258 1.00 90.88 302 GLU A CA 1
ATOM 2456 C C . GLU A 1 302 ? 25.715 9.390 -64.095 1.00 90.88 302 GLU A C 1
ATOM 2458 O O . GLU A 1 302 ? 25.235 9.575 -62.973 1.00 90.88 302 GLU A O 1
ATOM 2463 N N . MET A 1 303 ? 27.001 9.645 -64.359 1.00 89.19 303 MET A N 1
ATOM 2464 C CA . MET A 1 303 ? 27.938 10.162 -63.356 1.00 89.19 303 MET A CA 1
ATOM 2465 C C . MET A 1 303 ? 27.519 11.541 -62.831 1.00 89.19 303 MET A C 1
ATOM 2467 O O . MET A 1 303 ? 27.551 11.781 -61.623 1.00 89.19 303 MET A O 1
ATOM 2471 N N . GLN A 1 304 ? 27.075 12.440 -63.713 1.00 91.38 304 GLN A N 1
ATOM 2472 C CA . GLN A 1 304 ? 26.559 13.752 -63.316 1.00 91.38 304 GLN A CA 1
ATOM 2473 C C . GLN A 1 304 ? 25.281 13.634 -62.482 1.00 91.38 304 GLN A C 1
ATOM 2475 O O . GLN A 1 304 ? 25.148 14.334 -61.478 1.00 91.38 304 GLN A O 1
ATOM 2480 N N . GLY A 1 305 ? 24.382 12.712 -62.840 1.00 90.81 305 GLY A N 1
ATOM 2481 C CA . GLY A 1 305 ? 23.158 12.438 -62.085 1.00 90.81 305 GLY A CA 1
ATOM 2482 C C . GLY A 1 305 ? 23.423 11.966 -60.651 1.00 90.81 305 GLY A C 1
ATOM 2483 O O . GLY A 1 305 ? 22.672 12.317 -59.743 1.00 90.81 305 GLY A O 1
ATOM 2484 N N . ARG A 1 306 ? 24.519 11.232 -60.414 1.00 90.44 306 ARG A N 1
ATOM 2485 C CA . ARG A 1 306 ? 24.898 10.753 -59.069 1.00 90.44 306 ARG A CA 1
ATOM 2486 C C . ARG A 1 306 ? 25.766 11.716 -58.269 1.00 90.44 306 ARG A C 1
ATOM 2488 O O . ARG A 1 306 ? 25.945 11.505 -57.072 1.00 90.44 306 ARG A O 1
ATOM 2495 N N . LYS A 1 307 ? 26.270 12.792 -58.879 1.00 89.94 307 LYS A N 1
ATOM 2496 C CA . LYS A 1 307 ? 27.140 13.761 -58.200 1.00 89.94 307 LYS A CA 1
ATOM 2497 C C . LYS A 1 307 ? 26.506 14.333 -56.929 1.00 89.94 307 LYS A C 1
ATOM 2499 O O . LYS A 1 307 ? 27.149 14.340 -55.887 1.00 89.94 307 LYS A O 1
ATOM 2504 N N . ALA A 1 308 ? 25.235 14.731 -57.000 1.00 90.31 308 ALA A N 1
ATOM 2505 C CA . ALA A 1 308 ? 24.517 15.277 -55.848 1.00 90.31 308 ALA A CA 1
ATOM 2506 C C . ALA A 1 308 ? 24.435 14.283 -54.675 1.00 90.31 308 ALA A C 1
ATOM 2508 O O . ALA A 1 308 ? 24.522 14.684 -53.520 1.00 90.31 308 ALA A O 1
ATOM 2509 N N . HIS A 1 309 ? 24.313 12.987 -54.971 1.00 89.19 309 HIS A N 1
ATOM 2510 C CA . HIS A 1 309 ? 24.268 11.935 -53.959 1.00 89.19 309 HIS A CA 1
ATOM 2511 C C . HIS A 1 309 ? 25.636 11.725 -53.292 1.00 89.19 309 HIS A C 1
ATOM 2513 O O . HIS A 1 309 ? 25.708 11.616 -52.076 1.00 89.19 309 HIS A O 1
ATOM 2519 N N . ILE A 1 310 ? 26.728 11.768 -54.062 1.00 89.69 310 ILE A N 1
ATOM 2520 C CA . ILE A 1 310 ? 28.100 11.688 -53.529 1.00 89.69 310 ILE A CA 1
ATOM 2521 C C . ILE A 1 310 ? 28.438 12.919 -52.673 1.00 89.69 310 ILE A C 1
ATOM 2523 O O . ILE A 1 310 ? 29.070 12.798 -51.622 1.00 89.69 310 ILE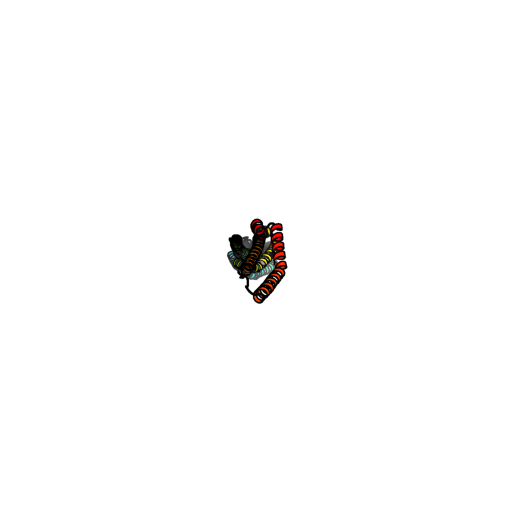 A O 1
ATOM 2527 N N . ASP A 1 311 ? 28.020 14.111 -53.103 1.00 90.06 311 ASP A N 1
ATOM 2528 C CA . ASP A 1 311 ? 28.211 15.345 -52.336 1.00 90.06 311 ASP A CA 1
ATOM 2529 C C . ASP A 1 311 ? 27.466 15.279 -50.991 1.00 90.06 311 ASP A C 1
ATOM 2531 O O . ASP 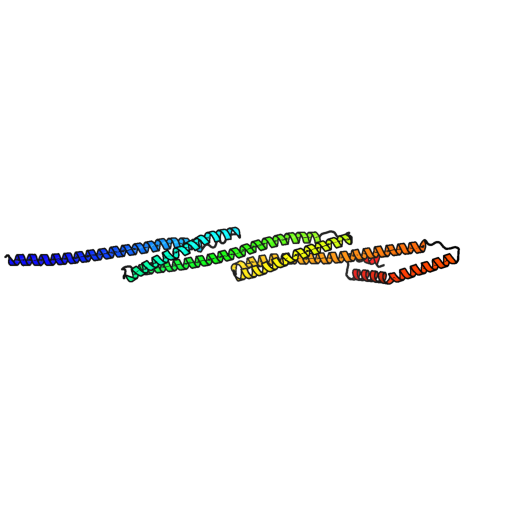A 1 311 ? 28.012 15.665 -49.953 1.00 90.06 311 ASP A O 1
ATOM 2535 N N . GLU A 1 312 ? 26.250 14.728 -50.997 1.00 89.38 312 GLU A N 1
ATOM 2536 C CA . GLU A 1 312 ? 25.442 14.497 -49.802 1.00 89.38 312 GLU A CA 1
ATOM 2537 C C . GLU A 1 312 ? 26.057 13.435 -48.876 1.00 89.38 312 GLU A C 1
ATOM 2539 O O . GLU A 1 312 ? 26.216 13.699 -47.684 1.00 89.38 312 GLU A O 1
ATOM 2544 N N . PHE A 1 313 ? 26.505 12.298 -49.413 1.00 90.00 313 PHE A N 1
ATOM 2545 C CA . PHE A 1 313 ? 27.240 11.269 -48.669 1.00 90.00 313 PHE A CA 1
ATOM 2546 C C . PHE A 1 313 ? 28.462 11.866 -47.946 1.00 90.00 313 PHE A C 1
ATOM 2548 O O . PHE A 1 313 ? 28.632 11.720 -46.735 1.00 90.00 313 PHE A O 1
ATOM 2555 N N . ASN A 1 314 ? 29.275 12.656 -48.655 1.00 88.81 314 ASN A N 1
ATOM 2556 C CA . ASN A 1 314 ? 30.436 13.334 -48.072 1.00 88.81 314 ASN A CA 1
ATOM 2557 C C . ASN A 1 314 ? 30.054 14.347 -46.984 1.00 88.81 314 ASN A C 1
ATOM 2559 O O . ASN A 1 314 ? 30.790 14.531 -46.007 1.00 88.81 314 ASN A O 1
ATOM 2563 N N . ARG A 1 315 ? 28.924 15.043 -47.150 1.00 89.50 315 ARG A N 1
ATOM 2564 C CA . ARG A 1 315 ? 28.398 15.979 -46.150 1.00 89.50 315 ARG A CA 1
ATOM 2565 C C . ARG A 1 315 ? 27.986 15.238 -44.879 1.00 89.50 315 ARG A C 1
ATOM 2567 O O . ARG A 1 315 ? 28.363 15.676 -43.791 1.00 89.50 315 ARG A O 1
ATOM 2574 N N . GLN A 1 316 ? 27.268 14.124 -45.015 1.00 86.69 316 GLN A N 1
ATOM 2575 C CA . GLN A 1 316 ? 26.854 13.279 -43.895 1.00 86.69 316 GLN A CA 1
ATOM 2576 C C . GLN A 1 316 ? 28.064 12.718 -43.145 1.00 86.69 316 GLN A C 1
ATOM 2578 O O . GLN A 1 316 ? 28.155 12.891 -41.930 1.00 86.69 316 GLN A O 1
ATOM 2583 N N . GLY A 1 317 ? 29.058 12.178 -43.857 1.00 85.69 317 GLY A N 1
ATOM 2584 C CA . GLY A 1 317 ? 30.293 11.683 -43.243 1.00 85.69 317 GLY A CA 1
ATOM 2585 C C . GLY A 1 317 ? 31.029 12.755 -42.429 1.00 85.69 317 GLY A C 1
ATOM 2586 O O . GLY A 1 317 ? 31.428 12.516 -41.289 1.00 85.69 317 GLY A O 1
ATOM 2587 N N . LYS A 1 318 ? 31.143 13.984 -42.955 1.00 85.88 318 LYS A N 1
ATOM 2588 C CA . LYS A 1 318 ? 31.733 15.122 -42.218 1.00 85.88 318 LYS A CA 1
ATOM 2589 C C . LYS A 1 318 ? 30.935 15.490 -40.968 1.00 85.88 318 LYS A C 1
ATOM 2591 O O . LYS A 1 318 ? 31.538 15.804 -39.944 1.00 85.88 318 LYS A O 1
ATOM 2596 N N . GLN A 1 319 ? 29.607 15.455 -41.046 1.00 85.06 319 GLN A N 1
ATOM 2597 C CA . GLN A 1 319 ? 28.733 15.750 -39.912 1.00 85.06 319 GLN A CA 1
ATOM 2598 C C . GLN A 1 319 ? 28.881 14.699 -38.802 1.00 85.06 319 GLN A C 1
ATOM 2600 O O . GLN A 1 319 ? 29.011 15.071 -37.638 1.00 85.06 319 GLN A O 1
ATOM 2605 N N . MET A 1 320 ? 28.957 13.411 -39.155 1.00 80.75 320 MET A N 1
ATOM 2606 C CA . MET A 1 320 ? 29.178 12.319 -38.196 1.00 80.75 320 MET A CA 1
ATOM 2607 C C . MET A 1 320 ? 30.544 12.415 -37.499 1.00 80.75 320 MET A C 1
ATOM 2609 O O . MET A 1 320 ? 30.663 12.136 -36.307 1.00 80.75 320 MET A O 1
ATOM 2613 N N . ILE A 1 321 ? 31.583 12.857 -38.213 1.00 81.75 321 ILE A N 1
ATOM 2614 C CA . ILE A 1 321 ? 32.901 13.109 -37.610 1.00 81.75 321 ILE A CA 1
ATOM 2615 C C . ILE A 1 321 ? 32.831 14.289 -36.628 1.00 81.75 321 ILE A C 1
ATOM 2617 O O . ILE A 1 321 ? 33.385 14.224 -35.532 1.00 81.75 321 ILE A O 1
ATOM 2621 N N . GLN A 1 322 ? 32.130 15.369 -36.992 1.00 81.62 322 GLN A N 1
ATOM 2622 C CA . GLN A 1 322 ? 31.980 16.555 -36.139 1.00 81.62 322 GLN A CA 1
ATOM 2623 C C . GLN A 1 322 ? 31.184 16.277 -34.861 1.00 81.62 322 GLN A C 1
ATOM 2625 O O . GLN A 1 322 ? 31.471 16.883 -33.832 1.00 81.62 322 GLN A O 1
ATOM 2630 N N . SER A 1 323 ? 30.226 15.348 -34.899 1.00 75.62 323 SER A N 1
ATOM 2631 C CA . SER A 1 323 ? 29.481 14.916 -33.712 1.00 75.62 323 SER A CA 1
ATOM 2632 C C . SER A 1 323 ? 30.281 13.992 -32.782 1.00 75.62 323 SER A C 1
ATOM 2634 O O . SER A 1 323 ? 29.731 13.515 -31.796 1.00 75.62 323 SER A O 1
ATOM 2636 N N . GLY A 1 324 ? 31.563 13.728 -33.068 1.00 67.50 324 GLY A N 1
ATOM 2637 C CA . GLY A 1 324 ? 32.435 12.932 -32.202 1.00 67.50 324 GLY A CA 1
ATOM 2638 C C . GLY A 1 324 ? 32.139 11.432 -32.237 1.00 67.50 324 GLY A C 1
ATOM 2639 O O . GLY A 1 324 ? 32.293 10.755 -31.223 1.00 67.50 324 GLY A O 1
ATOM 2640 N N . HIS A 1 325 ? 31.700 10.901 -33.383 1.00 68.44 325 HIS A N 1
ATOM 2641 C CA . HIS A 1 325 ? 31.347 9.487 -33.517 1.00 68.44 325 HIS A CA 1
ATOM 2642 C C . HIS A 1 325 ? 32.538 8.564 -33.193 1.00 68.44 325 HIS A C 1
ATOM 2644 O O . HIS A 1 325 ? 33.673 8.840 -33.587 1.00 68.44 325 HIS A O 1
ATOM 2650 N N . VAL A 1 326 ? 32.292 7.434 -32.522 1.00 61.50 326 VAL A N 1
ATOM 2651 C CA . VAL A 1 326 ? 33.346 6.529 -32.006 1.00 61.50 326 VAL A CA 1
ATOM 2652 C C . VAL A 1 326 ? 34.263 5.989 -33.116 1.00 61.50 326 VAL A C 1
ATOM 2654 O O . VAL A 1 326 ? 35.463 5.844 -32.916 1.00 61.50 326 VAL A O 1
ATOM 2657 N N . LEU A 1 327 ? 33.726 5.785 -34.323 1.00 65.19 327 LEU A N 1
ATOM 2658 C CA . LEU A 1 327 ? 34.477 5.366 -35.519 1.00 65.19 327 LEU A CA 1
ATOM 2659 C C . LEU A 1 327 ? 34.790 6.522 -36.485 1.00 65.19 327 LEU A C 1
ATOM 2661 O O . LEU A 1 327 ? 34.894 6.319 -37.693 1.00 65.19 327 LEU A O 1
ATOM 2665 N N . SER A 1 328 ? 34.959 7.749 -35.979 1.00 69.81 328 SER A N 1
ATOM 2666 C CA . SER A 1 328 ? 35.311 8.916 -36.809 1.00 69.81 328 SER A CA 1
ATOM 2667 C C . SER A 1 328 ? 36.554 8.685 -37.677 1.00 69.81 328 SER A C 1
ATOM 2669 O O . SER A 1 328 ? 36.637 9.241 -38.768 1.00 69.81 328 SER A O 1
ATOM 2671 N N . GLN A 1 329 ? 37.504 7.849 -37.236 1.00 65.06 329 GLN A N 1
ATOM 2672 C CA . GLN A 1 329 ? 38.657 7.449 -38.052 1.00 65.06 329 GLN A CA 1
ATOM 2673 C C . GLN A 1 329 ? 38.250 6.630 -39.285 1.00 65.06 329 GLN A C 1
ATOM 2675 O O . GLN A 1 329 ? 38.636 6.994 -40.392 1.00 65.06 329 GLN A O 1
ATOM 2680 N N . GLU A 1 330 ? 37.424 5.595 -39.125 1.00 69.19 330 GLU A N 1
ATOM 2681 C CA . GLU A 1 330 ? 36.962 4.758 -40.242 1.00 69.19 330 GLU A CA 1
ATOM 2682 C C . GLU A 1 330 ? 36.048 5.528 -41.206 1.00 69.19 330 GLU A C 1
ATOM 2684 O O . GLU A 1 330 ? 36.097 5.323 -42.418 1.00 69.19 330 GLU A O 1
ATOM 2689 N N . ILE A 1 331 ? 35.230 6.450 -40.685 1.00 73.12 331 ILE A N 1
ATOM 2690 C CA . ILE A 1 331 ? 34.417 7.353 -41.513 1.00 73.12 331 ILE A CA 1
ATOM 2691 C C . ILE A 1 331 ? 35.337 8.285 -42.315 1.00 73.12 331 ILE A C 1
ATOM 2693 O O . ILE A 1 331 ? 35.145 8.457 -43.515 1.00 73.12 331 ILE A O 1
ATOM 2697 N N . ASN A 1 332 ? 36.374 8.847 -41.689 1.00 74.56 332 ASN A N 1
ATOM 2698 C CA . ASN A 1 332 ? 37.316 9.757 -42.345 1.00 74.56 332 ASN A CA 1
ATOM 2699 C C . ASN A 1 332 ? 38.142 9.071 -43.448 1.00 74.56 332 ASN A C 1
ATOM 2701 O O . ASN A 1 332 ? 38.428 9.692 -44.468 1.00 74.56 332 ASN A O 1
ATOM 2705 N N . GLU A 1 333 ? 38.484 7.791 -43.287 1.00 71.69 333 GLU A N 1
ATOM 2706 C CA . GLU A 1 333 ? 39.124 6.990 -44.343 1.00 71.69 333 GLU A CA 1
ATOM 2707 C C . GLU A 1 333 ? 38.221 6.770 -45.564 1.00 71.69 333 GLU A C 1
ATOM 2709 O O . GLU A 1 333 ? 38.728 6.565 -46.662 1.00 71.69 333 GLU A O 1
ATOM 2714 N N . LYS A 1 334 ? 36.896 6.837 -45.389 1.00 68.38 334 LYS A N 1
ATOM 2715 C CA . LYS A 1 334 ? 35.900 6.647 -46.456 1.00 68.38 334 LYS A CA 1
ATOM 2716 C C . LYS A 1 334 ? 35.423 7.947 -47.111 1.00 68.38 334 LYS A C 1
ATOM 2718 O O . LYS A 1 334 ? 34.841 7.886 -48.188 1.00 68.38 334 LYS A O 1
ATOM 2723 N N . VAL A 1 335 ? 35.619 9.091 -46.447 1.00 67.25 335 VAL A N 1
ATOM 2724 C CA . VAL A 1 335 ? 35.287 10.445 -46.948 1.00 67.25 335 VAL A CA 1
ATOM 2725 C C . VAL A 1 335 ? 36.439 11.055 -47.766 1.00 67.25 335 VAL A C 1
ATOM 2727 O O . VAL A 1 335 ? 36.228 12.021 -48.501 1.00 67.25 335 VAL A O 1
ATOM 2730 N N . ARG A 1 336 ? 37.663 10.534 -47.617 1.00 56.50 336 ARG A N 1
ATOM 2731 C CA . ARG A 1 336 ? 38.831 10.898 -48.435 1.00 56.50 336 ARG A CA 1
ATOM 2732 C C . ARG A 1 336 ? 38.813 10.185 -49.776 1.00 56.50 336 ARG A C 1
ATOM 2734 O O . ARG A 1 336 ? 39.221 10.850 -50.755 1.00 56.50 336 ARG A O 1
#

Mean predicted aligned error: 9.16 Å